Protein AF-A0A0S8KL48-F1 (afdb_monomer_lite)

Secondary structure (DSSP, 8-state):
-B------TT-TT--GGG---SSHHHHHHHHHHHHHHHHHHHHHHHHTT-S-EEEEES-GGGTT-HHHHHHHHHHHHTT--S-EEEEEETTTHHHH-S-GGGSSEEEEE------S-SS--HHHHHHHHHHHHHHHHHHHHHHT--EEEEEE---SBTTTTTSTT-TT----B-HHHHHHHHHHHHHHHTT-TTEEEEEES---S-TT-STT-SSS--TTSHHHHHHHHHTTPPSP---SS-------TTS---SBSSSBPTTEEE--EEEEEEEEE-SS-SSSS-EEEEEEEEEEE--EEE-----TT---------PPPTT-

Foldseek 3Di:
DDEDADFDPPCPPDTLLPDADDDPVVLCVPLVVLLVVQLVVLLVCQVVVPQEYELEAQNNNCQVVQVSVLVSLVSSVVRHVHFYEYEHELPCSLVVHPNCVSGQEYEYCNLDQQDPFQDDDLVSSLVSCQVVLVVLVVSCVVNVHAYEPNEDFFWQFRSSSHGVVDQPDDHDGHLPSRLSNLVSVCVSHVPDPRYPYYDYPDDDPPPPPDCTDRGGHPPNTPNVQSVCVSVVHDGDPCPVVRPPVPPPPVDDDDCAACAGDPQKDWPWDQKDWDSNPQPDHPDDRGDIDIDHDVVTDTDIDHPDDDCPPPDDDDDDDDDDDPDD

Radius of gyration: 25.71 Å; chains: 1; bounding box: 62×41×70 Å

Structure (mmCIF, N/CA/C/O backbone):
data_AF-A0A0S8KL48-F1
#
_entry.id   AF-A0A0S8KL48-F1
#
loop_
_atom_site.group_PDB
_atom_site.id
_atom_site.type_symbol
_atom_site.label_atom_id
_atom_site.label_alt_id
_atom_site.label_comp_id
_atom_site.label_asym_id
_atom_site.label_entity_id
_atom_site.label_seq_id
_atom_site.pdbx_PDB_ins_code
_atom_site.Cartn_x
_atom_site.Cartn_y
_atom_site.Cartn_z
_atom_site.occupancy
_atom_site.B_iso_or_equiv
_atom_site.auth_seq_id
_atom_site.auth_comp_id
_atom_site.auth_asym_id
_atom_site.auth_atom_id
_atom_site.pdbx_PDB_model_num
ATOM 1 N N . MET A 1 1 ? -3.058 -11.598 5.407 1.00 97.06 1 MET A N 1
ATOM 2 C CA . MET A 1 1 ? -4.324 -10.870 5.630 1.00 97.06 1 MET A CA 1
ATOM 3 C C . MET A 1 1 ? -5.130 -10.911 4.347 1.00 97.06 1 MET A C 1
ATOM 5 O O . MET A 1 1 ? -4.560 -10.626 3.302 1.00 97.06 1 MET A O 1
ATOM 9 N N . LEU A 1 2 ? -6.414 -11.264 4.404 1.00 98.31 2 LEU A N 1
ATOM 10 C CA . LEU A 1 2 ? -7.334 -11.022 3.291 1.00 98.31 2 LEU A CA 1
ATOM 11 C C . LEU A 1 2 ? -7.944 -9.631 3.476 1.00 98.31 2 LEU A C 1
ATOM 13 O O . LEU A 1 2 ? -8.593 -9.381 4.492 1.00 98.31 2 LEU A O 1
ATOM 17 N N . LYS A 1 3 ? -7.701 -8.731 2.520 1.00 97.88 3 LYS A N 1
ATOM 18 C CA . LYS A 1 3 ? -8.208 -7.355 2.521 1.00 97.88 3 LYS A CA 1
ATOM 19 C C . LYS A 1 3 ? -9.036 -7.123 1.256 1.00 97.88 3 LYS A C 1
ATOM 21 O O . LYS A 1 3 ? -8.451 -6.872 0.210 1.00 97.88 3 LYS A O 1
ATOM 26 N N . PRO A 1 4 ? -10.369 -7.294 1.309 1.00 97.19 4 PRO A N 1
ATOM 27 C CA . PRO A 1 4 ? -11.233 -6.970 0.183 1.00 97.19 4 PRO A CA 1
ATOM 28 C C . PRO A 1 4 ? -11.275 -5.452 -0.043 1.00 97.19 4 PRO A C 1
ATOM 30 O O . PRO A 1 4 ? -11.590 -4.699 0.878 1.00 97.19 4 PRO A O 1
ATOM 33 N N . HIS A 1 5 ? -10.996 -5.012 -1.269 1.00 93.75 5 HIS A N 1
ATOM 34 C CA . HIS A 1 5 ? -11.134 -3.615 -1.689 1.00 93.75 5 HIS A CA 1
ATOM 35 C C . HIS A 1 5 ? -12.420 -3.407 -2.490 1.00 93.75 5 HIS A C 1
ATOM 37 O O . HIS A 1 5 ? -12.904 -4.314 -3.172 1.00 93.75 5 HIS A O 1
ATOM 43 N N . VAL A 1 6 ? -12.950 -2.189 -2.429 1.00 95.00 6 VAL A N 1
ATOM 44 C CA . VAL A 1 6 ? -14.020 -1.709 -3.309 1.00 95.00 6 VAL A CA 1
ATOM 45 C C . VAL A 1 6 ? -13.551 -0.424 -3.974 1.00 95.00 6 VAL A C 1
ATOM 47 O O . VAL A 1 6 ? -12.937 0.409 -3.319 1.00 95.00 6 VAL A O 1
ATOM 50 N N . ASP A 1 7 ? -13.848 -0.269 -5.261 1.00 92.44 7 ASP A N 1
ATOM 51 C CA . ASP A 1 7 ? -13.520 0.923 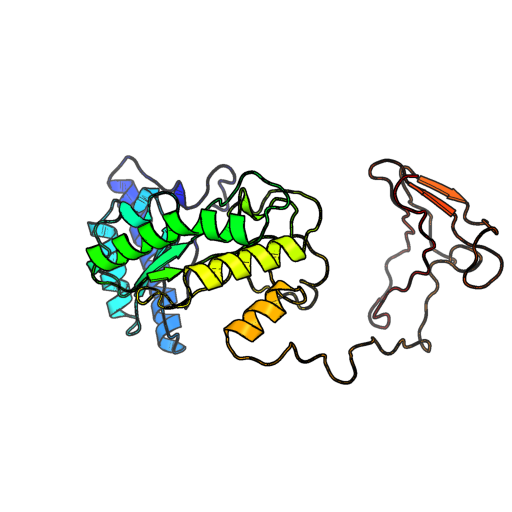-6.043 1.00 92.44 7 ASP A CA 1
ATOM 52 C C . ASP A 1 7 ? -14.670 1.296 -6.982 1.00 92.44 7 ASP A C 1
ATOM 54 O O . ASP A 1 7 ? -15.528 0.477 -7.337 1.00 92.44 7 ASP A O 1
ATOM 58 N N . LEU A 1 8 ? -14.690 2.562 -7.395 1.00 92.38 8 LEU A N 1
ATOM 59 C CA . LEU A 1 8 ? -15.778 3.166 -8.155 1.00 92.38 8 LEU A CA 1
ATOM 60 C C . LEU A 1 8 ? -15.597 2.961 -9.666 1.00 92.38 8 LEU A C 1
ATOM 62 O O . LEU A 1 8 ? -15.261 3.873 -10.413 1.00 92.38 8 LEU A O 1
ATOM 66 N N . SER A 1 9 ? -15.866 1.744 -10.146 1.00 89.69 9 SER A N 1
ATOM 67 C CA . SER A 1 9 ? -15.645 1.377 -11.561 1.00 89.69 9 SER A CA 1
ATOM 68 C C . SER A 1 9 ? -16.375 2.242 -12.605 1.00 89.69 9 SER A C 1
ATOM 70 O O . SER A 1 9 ? -15.974 2.251 -13.767 1.00 89.69 9 SER A O 1
ATOM 72 N N . GLN A 1 10 ? -17.456 2.933 -12.225 1.00 91.50 10 GLN A N 1
ATOM 73 C CA . GLN A 1 10 ? -18.246 3.809 -13.105 1.00 91.50 10 GLN A CA 1
ATOM 74 C C . GLN A 1 10 ? -18.071 5.302 -12.786 1.00 91.50 10 GLN A C 1
ATOM 76 O O . GLN A 1 10 ? -18.754 6.130 -13.385 1.00 91.50 10 GLN A O 1
ATOM 81 N N . ASP A 1 11 ? -17.175 5.651 -11.861 1.00 91.31 11 ASP A N 1
ATOM 82 C CA . ASP A 1 11 ? -16.892 7.032 -11.479 1.00 91.31 11 ASP A CA 1
ATOM 83 C C . ASP A 1 11 ? -15.376 7.243 -11.343 1.00 91.31 11 ASP A C 1
ATOM 85 O O . ASP A 1 11 ? -14.832 7.195 -10.244 1.00 91.31 11 ASP A O 1
ATOM 89 N N . PRO A 1 12 ? -14.669 7.455 -12.466 1.00 87.50 12 PRO A N 1
ATOM 90 C CA . PRO A 1 12 ? -13.216 7.611 -12.464 1.00 87.50 12 PRO A CA 1
ATOM 91 C C . PRO A 1 12 ? -12.744 8.952 -11.879 1.00 87.50 12 PRO A C 1
ATOM 93 O O . PRO A 1 12 ? -11.539 9.177 -11.803 1.00 87.50 12 PRO A O 1
ATOM 96 N N . ALA A 1 13 ? -13.659 9.870 -11.543 1.00 91.62 13 ALA A N 1
ATOM 97 C CA . ALA A 1 13 ? -13.320 11.166 -10.959 1.00 91.62 13 ALA A CA 1
ATOM 98 C C . ALA A 1 13 ? -13.183 11.107 -9.431 1.00 91.62 13 ALA A C 1
ATOM 100 O O . ALA A 1 13 ? -12.597 12.015 -8.844 1.00 91.62 13 ALA A O 1
ATOM 101 N N . HIS A 1 14 ? -13.709 10.052 -8.812 1.00 93.38 14 HIS A N 1
ATOM 102 C CA . HIS A 1 14 ? -13.681 9.831 -7.375 1.00 93.38 14 HIS A CA 1
ATOM 103 C C . HIS A 1 14 ? -12.996 8.504 -7.057 1.00 93.38 14 HIS A C 1
ATOM 105 O O . HIS A 1 14 ? -12.882 7.608 -7.894 1.00 93.38 14 HIS A O 1
ATOM 111 N N . TRP A 1 15 ? -12.561 8.362 -5.813 1.00 93.50 15 TRP A N 1
ATOM 112 C CA . TRP A 1 15 ? -11.998 7.116 -5.297 1.00 93.50 15 TRP A CA 1
ATOM 113 C C . TRP A 1 15 ? -12.803 6.637 -4.087 1.00 93.50 15 TRP A C 1
ATOM 115 O O . TRP A 1 15 ? -13.711 7.321 -3.612 1.00 93.50 15 TRP A O 1
ATOM 125 N N . ARG A 1 16 ? -12.499 5.440 -3.576 1.00 95.75 16 ARG A N 1
ATOM 126 C CA . ARG A 1 16 ? -13.268 4.813 -2.485 1.00 95.75 16 ARG A CA 1
ATOM 127 C C . ARG A 1 16 ? -13.397 5.687 -1.226 1.00 95.75 16 ARG A C 1
ATOM 129 O O . ARG A 1 16 ? -14.413 5.603 -0.539 1.00 95.75 16 ARG A O 1
ATOM 136 N N . GLY A 1 17 ? -12.419 6.557 -0.959 1.00 96.06 17 GLY A N 1
ATOM 137 C CA . GLY A 1 17 ? -12.450 7.493 0.168 1.00 96.06 17 GLY A CA 1
ATOM 138 C C . GLY A 1 17 ? -13.538 8.562 0.076 1.00 96.06 17 GLY A C 1
ATOM 139 O O . GLY A 1 17 ? -13.999 9.037 1.115 1.00 96.06 17 GLY A O 1
ATOM 140 N N . ASP A 1 18 ? -14.009 8.877 -1.133 1.00 96.25 18 ASP A N 1
ATOM 141 C CA . ASP A 1 18 ? -15.060 9.872 -1.378 1.00 96.25 18 ASP A CA 1
ATOM 142 C C . ASP A 1 18 ? -16.479 9.305 -1.212 1.00 96.25 18 ASP A C 1
ATOM 144 O O . ASP A 1 18 ? -17.461 10.039 -1.338 1.00 96.25 18 ASP A O 1
ATOM 148 N N . ILE A 1 19 ? -16.620 8.005 -0.921 1.00 96.75 19 ILE A N 1
ATOM 149 C CA . ILE A 1 19 ? -17.924 7.387 -0.670 1.00 96.75 19 ILE A CA 1
ATOM 150 C C . ILE A 1 19 ? -18.544 8.013 0.584 1.00 96.75 19 ILE A C 1
ATOM 152 O O . ILE A 1 19 ? -18.147 7.735 1.718 1.00 96.75 19 ILE A O 1
ATOM 156 N N . ALA A 1 20 ? -19.558 8.846 0.368 1.00 96.25 20 ALA A N 1
ATOM 157 C CA . ALA A 1 20 ? -20.335 9.504 1.404 1.00 96.25 20 ALA A CA 1
ATOM 158 C C . ALA A 1 20 ? -21.753 9.805 0.904 1.00 96.25 20 ALA A C 1
ATOM 160 O O . ALA A 1 20 ? -21.983 9.980 -0.293 1.00 96.25 20 ALA A O 1
ATOM 161 N N . PHE A 1 21 ? -22.707 9.898 1.832 1.00 96.12 21 PHE A N 1
ATOM 162 C CA . PHE A 1 21 ? -24.111 10.149 1.509 1.00 96.12 21 PHE A CA 1
ATOM 163 C C . PHE A 1 21 ? -24.726 11.206 2.426 1.00 96.12 21 PHE A C 1
ATOM 165 O O . PHE A 1 21 ? -24.422 11.281 3.618 1.00 96.12 21 PHE A O 1
ATOM 172 N N . GLU A 1 22 ? -25.646 12.001 1.881 1.00 93.75 22 GLU A N 1
ATOM 173 C CA . GLU A 1 22 ? -26.367 13.026 2.648 1.00 93.75 22 GLU A CA 1
ATOM 174 C C . GLU A 1 22 ? -27.613 12.475 3.355 1.00 93.75 22 GLU A C 1
ATOM 176 O O . GLU A 1 22 ? -28.019 12.982 4.401 1.00 93.75 22 GLU A O 1
ATOM 181 N N . ARG A 1 23 ? -28.255 11.446 2.787 1.00 94.44 23 ARG A N 1
ATOM 182 C CA . ARG A 1 23 ? -29.525 10.904 3.287 1.00 94.44 23 ARG A CA 1
ATOM 183 C C . ARG A 1 23 ? -29.311 9.592 4.030 1.00 94.44 23 ARG A C 1
ATOM 185 O O . ARG A 1 23 ? -28.700 8.666 3.512 1.00 94.44 23 ARG A O 1
ATOM 192 N N . GLU A 1 24 ? -29.961 9.460 5.183 1.00 91.12 24 GLU A N 1
ATOM 193 C CA . GLU A 1 24 ? -29.954 8.233 6.000 1.00 91.12 24 GLU A CA 1
ATOM 194 C C . GLU A 1 24 ? -30.390 6.970 5.242 1.00 91.12 24 GLU A C 1
ATOM 196 O O . GLU A 1 24 ? -29.823 5.901 5.442 1.00 91.12 24 GLU A O 1
ATOM 201 N N . GLY A 1 25 ? -31.353 7.081 4.320 1.00 91.81 25 GLY A N 1
ATOM 202 C CA . GLY A 1 25 ? -31.773 5.938 3.501 1.00 91.81 25 GLY A CA 1
ATOM 203 C C . GLY A 1 25 ? -30.684 5.416 2.555 1.00 91.81 25 GLY A C 1
ATOM 204 O O . GLY A 1 25 ? -30.676 4.229 2.237 1.00 91.81 25 GLY A O 1
ATOM 205 N N . ASP A 1 26 ? -29.759 6.279 2.138 1.00 96.25 26 ASP A N 1
ATOM 206 C CA . ASP A 1 26 ? -28.712 5.934 1.177 1.00 96.25 26 ASP A CA 1
ATOM 207 C C . ASP A 1 26 ? -27.537 5.238 1.895 1.00 96.25 26 ASP A C 1
ATOM 209 O O . ASP A 1 26 ? -26.907 4.349 1.326 1.00 96.25 26 ASP A O 1
ATOM 213 N N . TRP A 1 27 ? -27.319 5.544 3.184 1.00 97.25 27 TRP A N 1
ATOM 214 C CA . TRP A 1 27 ? -26.367 4.823 4.036 1.00 97.25 27 TRP A CA 1
ATOM 215 C C . TRP A 1 27 ? -26.718 3.341 4.171 1.00 97.25 27 TRP A C 1
ATOM 217 O O . TRP A 1 27 ? -25.853 2.493 3.966 1.00 97.25 27 TRP A O 1
ATOM 227 N N . ALA A 1 28 ? -27.983 3.014 4.457 1.00 94.56 28 ALA A N 1
ATOM 228 C CA . ALA A 1 28 ? -28.433 1.620 4.523 1.00 94.56 28 ALA A CA 1
ATOM 229 C C . ALA A 1 28 ? -28.281 0.917 3.163 1.00 94.56 28 ALA A C 1
ATOM 231 O O . ALA A 1 28 ? -27.756 -0.191 3.086 1.00 94.56 28 ALA A O 1
ATOM 232 N N . ALA A 1 29 ? -28.651 1.602 2.075 1.00 96.25 29 ALA A N 1
ATOM 233 C CA . ALA A 1 29 ? -28.507 1.079 0.718 1.00 96.25 29 ALA A CA 1
ATOM 234 C C . ALA A 1 29 ? -27.046 0.792 0.320 1.00 96.25 29 ALA A C 1
ATOM 236 O O . ALA A 1 29 ? -26.818 -0.002 -0.591 1.00 96.25 29 ALA A O 1
ATOM 237 N N . TRP A 1 30 ? -26.071 1.410 0.993 1.00 97.12 30 TRP A N 1
ATOM 238 C CA . TRP A 1 30 ? -24.649 1.142 0.801 1.00 97.12 30 TRP A CA 1
ATOM 239 C C . TRP A 1 30 ? -24.098 0.084 1.772 1.00 97.12 30 TRP A C 1
ATOM 241 O O . TRP A 1 30 ? -23.480 -0.886 1.332 1.00 97.12 30 TRP A O 1
ATOM 251 N N . PHE A 1 31 ? -24.346 0.220 3.081 1.00 98.44 31 PHE A N 1
ATOM 252 C CA . PHE A 1 31 ? -23.809 -0.699 4.092 1.00 98.44 31 PHE A CA 1
ATOM 253 C C . PHE A 1 31 ? -24.401 -2.110 3.993 1.00 98.44 31 PHE A C 1
ATOM 255 O O . PHE A 1 31 ? -23.691 -3.073 4.268 1.00 98.44 31 PHE A O 1
ATOM 262 N N . ASP A 1 32 ? -25.668 -2.270 3.604 1.00 97.00 32 ASP A N 1
ATOM 263 C CA . ASP A 1 32 ? -26.298 -3.591 3.475 1.00 97.00 32 ASP A CA 1
ATOM 264 C C . ASP A 1 32 ? -25.581 -4.480 2.439 1.00 97.00 32 ASP A C 1
ATOM 266 O O . ASP A 1 32 ? -25.083 -5.545 2.814 1.00 97.00 32 ASP A O 1
ATOM 270 N N . PRO A 1 33 ? -25.433 -4.071 1.161 1.00 97.25 33 PRO A N 1
ATOM 271 C CA . PRO A 1 33 ? -24.691 -4.870 0.188 1.00 97.25 33 PRO A CA 1
ATOM 272 C C . PRO A 1 33 ? -23.190 -4.946 0.495 1.00 97.25 33 PRO A C 1
ATOM 274 O O . PRO A 1 33 ? -22.572 -5.968 0.201 1.00 97.25 33 PRO A O 1
ATOM 277 N N . TYR A 1 34 ? -22.596 -3.913 1.107 1.00 98.44 34 TYR A N 1
ATOM 278 C CA . TYR A 1 34 ? -21.194 -3.960 1.533 1.00 98.44 34 TYR A CA 1
ATOM 279 C C . TYR A 1 34 ? -20.954 -5.038 2.602 1.00 98.44 34 TYR A C 1
ATOM 281 O O . TYR A 1 34 ? -19.977 -5.787 2.528 1.00 98.44 34 TYR A O 1
ATOM 289 N N . ARG A 1 35 ? -21.875 -5.186 3.562 1.00 98.50 35 ARG A N 1
ATOM 290 C CA . ARG A 1 35 ? -21.827 -6.254 4.569 1.00 98.50 35 ARG A CA 1
ATOM 291 C C . ARG A 1 35 ? -21.976 -7.632 3.943 1.00 98.50 35 ARG A C 1
ATOM 293 O O . ARG A 1 35 ? -21.170 -8.498 4.257 1.00 98.50 35 ARG A O 1
ATOM 300 N N . GLU A 1 36 ? -22.926 -7.832 3.032 1.00 98.00 36 GLU A N 1
ATOM 301 C CA . GLU A 1 36 ? -23.069 -9.111 2.314 1.00 98.00 36 GLU A CA 1
ATOM 302 C C . GLU A 1 36 ? -21.797 -9.478 1.532 1.00 98.00 36 GLU A C 1
ATOM 304 O O . GLU A 1 36 ? -21.327 -10.617 1.598 1.00 98.00 36 GLU A O 1
ATOM 309 N N . PHE A 1 37 ? -21.185 -8.497 0.862 1.00 98.19 37 PHE A N 1
ATOM 310 C CA . PHE A 1 37 ? -19.885 -8.650 0.208 1.00 98.19 37 PHE A CA 1
ATOM 311 C C . PHE A 1 37 ? -18.803 -9.107 1.198 1.00 98.19 37 PHE A C 1
ATOM 313 O O . PHE A 1 37 ? -18.172 -10.144 0.981 1.00 98.19 37 PHE A O 1
ATOM 320 N N . LEU A 1 38 ? -18.614 -8.388 2.309 1.00 98.50 38 LEU A N 1
ATOM 321 C CA . LEU A 1 38 ? -17.608 -8.744 3.312 1.00 98.50 38 LEU A CA 1
ATOM 322 C C . LEU A 1 38 ? -17.873 -10.097 3.963 1.00 98.50 38 LEU A C 1
ATOM 324 O O . LEU A 1 38 ? -16.932 -10.847 4.200 1.00 98.50 38 LEU A O 1
ATOM 328 N N . TYR A 1 39 ? -19.129 -10.418 4.261 1.00 98.50 39 TYR A N 1
ATOM 329 C CA . TYR A 1 39 ? -19.513 -11.668 4.906 1.00 98.50 39 TYR A CA 1
ATOM 330 C C . TYR A 1 39 ? -19.158 -12.875 4.041 1.00 98.50 39 TYR A C 1
ATOM 332 O O . TYR A 1 39 ? -18.581 -13.827 4.563 1.00 98.50 39 TYR A O 1
ATOM 340 N N . GLY A 1 40 ? -19.388 -12.803 2.726 1.00 98.44 40 GLY A N 1
ATOM 341 C CA . GLY A 1 40 ? -18.947 -13.848 1.801 1.00 98.44 40 GLY A CA 1
ATOM 342 C C . GLY A 1 40 ? -17.427 -14.057 1.820 1.00 98.44 40 GLY A C 1
ATOM 343 O O . GLY A 1 40 ? -16.954 -15.195 1.861 1.00 98.44 40 GLY A O 1
ATOM 344 N N . TYR A 1 41 ? -16.643 -12.973 1.857 1.00 98.81 41 TYR A N 1
ATOM 345 C CA . TYR A 1 41 ? -15.183 -13.068 1.974 1.00 98.81 41 TYR A CA 1
ATOM 346 C C . TYR A 1 41 ? -14.712 -13.503 3.367 1.00 98.81 41 TYR A C 1
ATOM 348 O O . TYR A 1 41 ? -13.680 -14.162 3.466 1.00 98.81 41 TYR A O 1
ATOM 356 N N . ALA A 1 42 ? -15.450 -13.187 4.431 1.00 98.81 42 ALA A N 1
ATOM 357 C CA . ALA A 1 42 ? -15.159 -13.645 5.787 1.00 98.81 42 ALA A CA 1
ATOM 358 C C . ALA A 1 42 ? -15.379 -15.161 5.919 1.00 98.81 42 ALA A C 1
ATOM 360 O O . ALA A 1 42 ? -14.525 -15.856 6.470 1.00 98.81 42 ALA A O 1
ATOM 361 N N . ASP A 1 43 ? -16.465 -15.687 5.342 1.00 98.75 43 ASP A N 1
ATOM 362 C CA . ASP A 1 43 ? -16.720 -17.129 5.263 1.00 98.75 43 ASP A CA 1
ATOM 363 C C . ASP A 1 43 ? -15.615 -17.836 4.455 1.00 98.75 43 ASP A C 1
ATOM 365 O O . ASP A 1 43 ? -15.093 -18.874 4.870 1.00 98.75 43 ASP A O 1
ATOM 369 N N . LEU A 1 44 ? -15.185 -17.241 3.333 1.00 98.69 44 LEU A N 1
ATOM 370 C CA . LEU A 1 44 ? -14.056 -17.738 2.539 1.00 98.69 44 LEU A CA 1
ATOM 371 C C . LEU A 1 44 ? -12.747 -17.719 3.338 1.00 98.69 44 LEU A C 1
ATOM 373 O O . LEU A 1 44 ? -12.012 -18.709 3.325 1.00 98.69 44 LEU A O 1
ATOM 377 N N . ALA A 1 45 ? -12.459 -16.623 4.041 1.00 98.75 45 ALA A N 1
ATOM 378 C CA . ALA A 1 45 ? -11.277 -16.480 4.882 1.00 98.75 45 ALA A CA 1
ATOM 379 C C . ALA A 1 45 ? -11.241 -17.561 5.966 1.00 98.75 45 ALA A C 1
ATOM 381 O O . ALA A 1 45 ? -10.223 -18.230 6.146 1.00 98.75 45 ALA A O 1
ATOM 382 N N . GLN A 1 46 ? -12.376 -17.788 6.630 1.00 98.69 46 GLN A N 1
ATOM 383 C CA . GLN A 1 46 ? -12.518 -18.809 7.659 1.00 98.69 46 GLN A CA 1
ATOM 384 C C . GLN A 1 46 ? -12.323 -20.220 7.097 1.00 98.69 46 GLN A C 1
ATOM 386 O O . GLN A 1 46 ? -11.619 -21.029 7.705 1.00 98.69 46 GLN A O 1
ATOM 391 N N . ALA A 1 47 ? -12.923 -20.521 5.943 1.00 98.62 47 ALA A N 1
ATOM 392 C CA . ALA A 1 47 ? -12.836 -21.834 5.309 1.00 98.62 47 ALA A CA 1
ATOM 393 C C . ALA A 1 47 ? -11.418 -22.175 4.819 1.00 98.62 47 ALA A C 1
ATOM 395 O O . ALA A 1 47 ? -11.055 -23.349 4.777 1.00 98.62 47 ALA A O 1
ATOM 396 N N . ASN A 1 48 ? -10.619 -21.163 4.469 1.00 98.56 48 ASN A N 1
ATOM 397 C CA . ASN A 1 48 ? -9.264 -21.333 3.937 1.00 98.56 48 ASN A CA 1
ATOM 398 C C . ASN A 1 48 ? -8.160 -21.049 4.966 1.00 98.56 48 ASN A C 1
ATOM 400 O O . ASN A 1 48 ? -6.988 -21.021 4.604 1.00 98.56 48 ASN A O 1
ATOM 404 N N . GLY A 1 49 ? -8.515 -20.851 6.240 1.00 98.31 49 GLY A N 1
ATOM 405 C CA . GLY A 1 49 ? -7.540 -20.658 7.314 1.00 98.31 49 GLY A CA 1
ATOM 406 C C . GLY A 1 49 ? -6.737 -19.361 7.207 1.00 98.31 49 GLY A C 1
ATOM 407 O O . GLY A 1 49 ? -5.610 -19.319 7.686 1.00 98.31 49 GLY A O 1
ATOM 408 N N . VAL A 1 50 ? -7.301 -18.317 6.593 1.00 98.50 50 VAL A N 1
ATOM 409 C CA . VAL A 1 50 ? -6.666 -16.994 6.528 1.00 98.50 50 VAL A CA 1
ATOM 410 C C . VAL A 1 50 ? -6.407 -16.480 7.945 1.00 98.50 50 VAL A C 1
ATOM 412 O O . VAL A 1 50 ? -7.271 -16.552 8.814 1.00 98.50 50 VAL A O 1
ATOM 415 N N . GLU A 1 51 ? -5.226 -15.917 8.180 1.00 98.19 51 GLU A N 1
ATOM 416 C CA . GLU A 1 51 ? -4.773 -15.573 9.528 1.00 98.19 51 GLU A CA 1
ATOM 417 C C . GLU A 1 51 ? -5.262 -14.210 10.022 1.00 98.19 51 GLU A C 1
ATOM 419 O O . GLU A 1 51 ? -5.224 -13.971 11.221 1.00 98.19 51 GLU A O 1
ATOM 424 N N . GLN A 1 52 ? -5.685 -13.303 9.133 1.00 98.50 52 GLN A N 1
ATOM 425 C CA . GLN A 1 52 ? -6.195 -11.961 9.463 1.00 98.50 52 GLN A CA 1
ATOM 426 C C . GLN A 1 52 ? -7.175 -11.481 8.388 1.00 98.50 52 GLN A C 1
ATOM 428 O O . GLN A 1 52 ? -6.940 -11.729 7.201 1.00 98.50 52 GLN A O 1
ATOM 433 N N . PHE A 1 53 ? -8.205 -10.730 8.774 1.00 98.88 53 PHE A N 1
ATOM 434 C CA . PHE A 1 53 ? -9.204 -10.197 7.846 1.00 98.88 53 PHE A CA 1
ATOM 435 C C . PHE A 1 53 ? -9.376 -8.685 8.009 1.00 98.88 53 PHE A C 1
ATOM 437 O O . PHE A 1 53 ? -9.558 -8.189 9.121 1.00 98.88 53 PHE A O 1
ATOM 444 N N . CYS A 1 54 ? -9.336 -7.947 6.901 1.00 98.81 54 CYS A N 1
ATOM 445 C CA . CYS A 1 54 ? -9.558 -6.508 6.903 1.00 98.81 54 CYS A CA 1
ATOM 446 C C . CYS A 1 54 ? -11.016 -6.192 6.547 1.00 98.81 54 CYS A C 1
ATOM 448 O O . CYS A 1 54 ? -11.501 -6.613 5.501 1.00 98.81 54 CYS A O 1
ATOM 450 N N . VAL A 1 55 ? -11.719 -5.456 7.408 1.00 98.75 55 VAL A N 1
ATOM 451 C CA . VAL A 1 55 ? -13.144 -5.129 7.234 1.00 98.75 55 VAL A CA 1
ATOM 452 C C . VAL A 1 55 ? -13.382 -3.900 6.354 1.00 98.75 55 VAL A C 1
ATOM 454 O O . VAL A 1 55 ? -14.521 -3.610 6.007 1.00 98.75 55 VAL A O 1
ATOM 457 N N . GLY A 1 56 ? -12.343 -3.151 5.998 1.00 98.38 56 GLY A N 1
ATOM 458 C CA . GLY A 1 56 ? -12.462 -1.972 5.147 1.00 98.38 56 GLY A CA 1
ATOM 459 C C . GLY A 1 56 ? -11.122 -1.298 4.911 1.00 98.38 56 GLY A C 1
ATOM 460 O O . GLY A 1 56 ? -10.188 -1.486 5.690 1.00 98.38 56 GLY A O 1
ATOM 461 N N . CYS A 1 57 ? -11.043 -0.553 3.814 1.00 98.31 57 CYS A N 1
ATOM 462 C CA . CYS A 1 57 ? -9.817 0.048 3.312 1.00 98.31 57 CYS A CA 1
ATOM 463 C C . CYS A 1 57 ? -10.110 1.459 2.800 1.00 98.31 57 CYS A C 1
ATOM 465 O O . CYS A 1 57 ? -10.799 1.598 1.792 1.00 98.31 57 CYS A O 1
ATOM 467 N N . GLU A 1 58 ? -9.603 2.475 3.498 1.00 97.75 58 GLU A N 1
ATOM 468 C CA . GLU A 1 58 ? -9.643 3.893 3.111 1.00 97.75 58 GLU A CA 1
ATOM 469 C C . GLU A 1 58 ? -11.053 4.414 2.797 1.00 97.75 58 GLU A C 1
ATOM 471 O O . GLU A 1 58 ? -11.249 5.238 1.908 1.00 97.75 58 GLU A O 1
ATOM 476 N N . LEU A 1 59 ? -12.070 3.945 3.522 1.00 97.81 59 LEU A N 1
ATOM 477 C CA . LEU A 1 59 ? -13.465 4.353 3.330 1.00 97.81 59 LEU A CA 1
ATOM 478 C C . LEU A 1 59 ? -13.778 5.609 4.155 1.00 97.81 59 LEU A C 1
ATOM 480 O O . LEU A 1 59 ? -14.726 5.636 4.949 1.00 97.81 59 LEU A O 1
ATOM 484 N N . ILE A 1 60 ? -12.968 6.652 3.946 1.00 97.75 60 ILE A N 1
ATOM 485 C CA . ILE A 1 60 ? -12.892 7.877 4.756 1.00 97.75 60 ILE A CA 1
ATOM 486 C C . ILE A 1 60 ? -14.274 8.481 5.001 1.00 97.75 60 ILE A C 1
ATOM 488 O O . ILE A 1 60 ? -14.642 8.700 6.157 1.00 97.75 60 ILE A O 1
ATOM 492 N N . GLY A 1 61 ? -15.060 8.711 3.944 1.00 97.19 61 GLY A N 1
ATOM 493 C CA . GLY A 1 61 ? -16.393 9.313 4.049 1.00 97.19 61 GLY A CA 1
ATOM 494 C C . GLY A 1 61 ? -17.392 8.501 4.883 1.00 97.19 61 GLY A C 1
ATOM 495 O O . GLY A 1 61 ? -18.324 9.064 5.458 1.00 97.19 61 GLY A O 1
ATOM 496 N N . THR A 1 62 ? -17.166 7.194 5.030 1.00 97.81 62 THR A N 1
ATOM 497 C CA . THR A 1 62 ? -18.014 6.280 5.808 1.00 97.81 62 THR A CA 1
ATOM 498 C C . THR A 1 62 ? -17.533 6.117 7.251 1.00 97.81 62 THR A C 1
ATOM 500 O O . THR A 1 62 ? -18.318 5.746 8.120 1.00 97.81 62 THR A O 1
ATOM 503 N N . SER A 1 63 ? -16.254 6.384 7.533 1.00 97.44 63 SER A N 1
ATOM 504 C CA . SER A 1 63 ? -15.624 6.153 8.842 1.00 97.44 63 SER A CA 1
ATOM 505 C C . SER A 1 63 ? -16.337 6.810 10.044 1.00 97.44 63 SER A C 1
ATOM 507 O O . SER A 1 63 ? -16.317 6.208 11.126 1.00 97.44 63 SER A O 1
ATOM 509 N N . PRO A 1 64 ? -17.053 7.956 9.913 1.00 97.38 64 PRO A N 1
ATOM 510 C CA . PRO A 1 64 ? -17.849 8.517 11.008 1.00 97.38 64 PRO A CA 1
ATOM 511 C C . PRO A 1 64 ? -19.137 7.738 11.332 1.00 97.38 64 PRO A C 1
ATOM 513 O O . PRO A 1 64 ? -19.750 7.995 12.371 1.00 97.38 64 PRO A O 1
ATOM 516 N N . ARG A 1 65 ? -19.573 6.807 10.470 1.00 98.00 65 ARG A N 1
ATOM 517 C CA . ARG A 1 65 ? -20.769 5.959 10.642 1.00 98.00 65 ARG A CA 1
ATOM 518 C C . ARG A 1 65 ? -20.486 4.808 11.611 1.00 98.00 65 ARG A C 1
ATOM 520 O O . ARG A 1 65 ? -20.420 3.636 11.251 1.00 98.00 65 ARG A O 1
ATOM 527 N N . GLU A 1 66 ? -20.228 5.177 12.864 1.00 98.38 66 GLU A N 1
ATOM 528 C CA . GLU A 1 66 ? -19.758 4.265 13.910 1.00 98.38 66 GLU A CA 1
ATOM 529 C C . GLU A 1 66 ? -20.714 3.089 14.157 1.00 98.38 66 GLU A C 1
ATOM 531 O O . GLU A 1 66 ? -20.258 1.961 14.342 1.00 98.38 66 GLU A O 1
ATOM 536 N N . ALA A 1 67 ? -22.028 3.328 14.165 1.00 98.31 67 ALA A N 1
ATOM 537 C CA . ALA A 1 67 ? -23.005 2.273 14.426 1.00 98.31 67 ALA A CA 1
ATOM 538 C C . ALA A 1 67 ? -22.966 1.197 13.330 1.00 98.31 67 ALA A C 1
ATOM 540 O O . ALA A 1 67 ? -22.914 0.003 13.628 1.00 98.31 67 ALA A O 1
ATOM 541 N N . GLU A 1 68 ? -22.906 1.627 12.075 1.00 98.62 68 GLU A N 1
ATOM 542 C CA . GLU A 1 68 ? -22.866 0.772 10.895 1.00 98.62 68 GLU A CA 1
ATOM 543 C C . GLU A 1 68 ? -21.544 0.002 10.793 1.00 98.62 68 GLU A C 1
ATOM 545 O O . GLU A 1 68 ? -21.537 -1.196 10.496 1.00 98.62 68 GLU A O 1
ATOM 550 N N . TRP A 1 69 ? -20.418 0.643 11.120 1.00 98.75 69 TRP A N 1
ATOM 551 C CA . TRP A 1 69 ? -19.123 -0.034 11.194 1.00 98.75 69 TRP A CA 1
ATOM 552 C C . TRP A 1 69 ? -19.072 -1.073 12.314 1.00 98.75 69 TRP A C 1
ATOM 554 O O . TRP A 1 69 ? -18.591 -2.187 12.097 1.00 98.75 69 TRP A O 1
ATOM 564 N N . ARG A 1 70 ? -19.626 -0.774 13.494 1.00 98.88 70 ARG A N 1
ATOM 565 C CA . ARG A 1 70 ? -19.718 -1.746 14.595 1.00 98.88 70 ARG A CA 1
ATOM 566 C C . ARG A 1 70 ? -20.601 -2.939 14.234 1.00 98.88 70 ARG A C 1
ATOM 568 O O . ARG A 1 70 ? -20.229 -4.071 14.539 1.00 98.88 70 ARG A O 1
ATOM 575 N N . GLU A 1 71 ? -21.729 -2.714 13.561 1.00 98.69 71 GLU A N 1
ATOM 576 C CA . GLU A 1 71 ? -22.584 -3.792 13.048 1.00 98.69 71 GLU A CA 1
ATOM 577 C C . GLU A 1 71 ? -21.854 -4.640 11.996 1.00 98.69 71 GLU A C 1
ATOM 579 O O . GLU A 1 71 ? -21.878 -5.874 12.053 1.00 98.69 71 GLU A O 1
ATOM 584 N N . THR A 1 72 ? -21.136 -3.989 11.078 1.00 98.81 72 THR A N 1
ATOM 585 C CA . THR A 1 72 ? -20.302 -4.648 10.066 1.00 98.81 72 THR A CA 1
ATOM 586 C C . THR A 1 72 ? -19.269 -5.560 10.724 1.00 98.81 72 THR A C 1
ATOM 588 O O . THR A 1 72 ? -19.245 -6.762 10.455 1.00 98.81 72 THR A O 1
ATOM 591 N N . VAL A 1 73 ? -18.480 -5.024 11.659 1.00 98.88 73 VAL A N 1
ATOM 592 C CA . VAL A 1 73 ? -17.453 -5.768 12.399 1.00 98.88 73 VAL A CA 1
ATOM 593 C C . VAL A 1 73 ? -18.056 -6.925 13.195 1.00 98.88 73 VAL A C 1
ATOM 595 O O . VAL A 1 73 ? -17.517 -8.030 13.164 1.00 98.88 73 VAL A O 1
ATOM 598 N N . ALA A 1 74 ? -19.186 -6.717 13.875 1.00 98.88 74 ALA A N 1
ATOM 599 C CA . ALA A 1 74 ? -19.860 -7.774 14.627 1.00 98.88 74 ALA A CA 1
ATOM 600 C C . ALA A 1 74 ? -20.296 -8.938 13.721 1.00 98.88 74 ALA A C 1
ATOM 602 O O . ALA A 1 74 ? -20.095 -10.103 14.069 1.00 98.88 74 ALA A O 1
ATOM 603 N N . GLY A 1 75 ? -20.843 -8.641 12.540 1.00 98.75 75 GLY A N 1
ATOM 604 C CA . GLY A 1 75 ? -21.241 -9.675 11.587 1.00 98.75 75 GLY A CA 1
ATOM 605 C C . GLY A 1 75 ? -20.065 -10.410 10.938 1.00 98.75 75 GLY A C 1
ATOM 606 O O . GLY A 1 75 ? -20.194 -11.603 10.657 1.00 98.75 75 GLY A O 1
ATOM 607 N N . VAL A 1 76 ? -18.916 -9.744 10.758 1.00 98.88 76 VAL A N 1
ATOM 608 C CA . VAL A 1 76 ? -17.663 -10.400 10.342 1.00 98.88 76 VAL A CA 1
ATOM 609 C C . VAL A 1 76 ? -17.136 -11.301 11.464 1.00 98.88 76 VAL A C 1
ATOM 611 O O . VAL A 1 76 ? -16.835 -12.463 11.201 1.00 98.88 76 VAL A O 1
ATOM 614 N N . ARG A 1 77 ? -17.099 -10.834 12.725 1.00 98.69 77 ARG A N 1
ATOM 615 C CA . ARG A 1 77 ? -16.683 -11.656 13.887 1.00 98.69 77 ARG A CA 1
ATOM 616 C C . ARG A 1 77 ? -17.534 -12.916 14.059 1.00 98.69 77 ARG A C 1
ATOM 618 O O . ARG A 1 77 ? -17.039 -13.924 14.550 1.00 98.69 77 ARG A O 1
ATOM 625 N N . ALA A 1 78 ? -18.808 -12.881 13.666 1.00 98.69 78 ALA A N 1
ATOM 626 C CA . ALA A 1 78 ? -19.680 -14.056 13.705 1.00 98.69 78 ALA A CA 1
ATOM 627 C C . ALA A 1 78 ? -19.299 -15.146 12.680 1.00 98.69 78 ALA A C 1
ATOM 629 O O . ALA A 1 78 ? -19.780 -16.273 12.791 1.00 98.69 78 ALA A O 1
ATOM 630 N N . ARG A 1 79 ? -18.464 -14.812 11.689 1.00 98.75 79 ARG A N 1
ATOM 631 C CA . ARG A 1 79 ? -18.093 -15.668 10.549 1.00 98.75 79 ARG A CA 1
ATOM 632 C C . ARG A 1 79 ? -16.613 -16.025 10.512 1.00 98.75 79 ARG A C 1
ATOM 634 O O . ARG A 1 79 ? -16.259 -17.115 10.080 1.00 98.75 79 ARG A O 1
ATOM 641 N N . PHE A 1 80 ? -15.760 -15.124 10.985 1.00 98.81 80 PHE A N 1
ATOM 642 C CA . PHE A 1 80 ? -14.313 -15.271 10.991 1.00 98.81 80 PHE A CA 1
ATOM 643 C C . PHE A 1 80 ? -13.769 -15.120 12.412 1.00 98.81 80 PHE A C 1
ATOM 645 O O . PHE A 1 80 ? -13.980 -14.096 13.062 1.00 98.81 80 PHE A O 1
ATOM 652 N N . ALA A 1 81 ? -13.067 -16.148 12.893 1.00 98.50 81 ALA A N 1
ATOM 653 C CA . ALA A 1 81 ? -12.547 -16.204 14.260 1.00 98.50 81 ALA A CA 1
ATOM 654 C C . ALA A 1 81 ? -11.157 -15.564 14.433 1.00 98.50 81 ALA A C 1
ATOM 656 O O . ALA A 1 81 ? -10.690 -15.420 15.565 1.00 98.50 81 ALA A O 1
ATOM 657 N N . GLY A 1 82 ? -10.473 -15.233 13.334 1.00 98.50 82 GLY A N 1
ATOM 658 C CA . GLY A 1 82 ? -9.162 -14.592 13.379 1.00 98.50 82 GLY A CA 1
ATOM 659 C C . GLY A 1 82 ? -9.238 -13.087 13.676 1.00 98.50 82 GLY A C 1
ATOM 660 O O . GLY A 1 82 ? -10.327 -12.508 13.719 1.00 98.50 82 GLY A O 1
ATOM 661 N N . PRO A 1 83 ? -8.081 -12.430 13.856 1.00 98.69 83 PRO A N 1
ATOM 662 C CA . PRO A 1 83 ? -8.005 -11.002 14.114 1.00 98.69 83 PRO A CA 1
ATOM 663 C C . PRO A 1 83 ? -8.568 -10.153 12.974 1.00 98.69 83 PRO A C 1
ATOM 665 O O . PRO A 1 83 ? -8.311 -10.410 11.791 1.00 98.69 83 PRO A O 1
ATOM 668 N N . LEU A 1 84 ? -9.283 -9.100 13.358 1.00 98.88 84 LEU A N 1
ATOM 669 C CA . LEU A 1 84 ? -9.853 -8.113 12.455 1.00 98.88 84 LEU A CA 1
ATOM 670 C C . LEU A 1 84 ? -9.030 -6.830 12.421 1.00 98.88 84 LEU A C 1
ATOM 672 O O . LEU A 1 84 ? -8.526 -6.362 13.444 1.00 98.88 84 LEU A O 1
ATOM 676 N N . VAL A 1 85 ? -8.960 -6.238 11.236 1.00 98.88 85 VAL A N 1
ATOM 677 C CA . VAL A 1 85 ? -8.257 -4.983 10.952 1.00 98.88 85 VAL A CA 1
ATOM 678 C C . VAL A 1 85 ? -9.212 -4.055 10.207 1.00 98.88 85 VAL A C 1
ATOM 680 O O . VAL A 1 85 ? -10.008 -4.526 9.403 1.00 98.88 85 VAL A O 1
ATOM 683 N N . TYR A 1 86 ? -9.127 -2.748 10.418 1.00 98.81 86 TYR A N 1
ATOM 684 C CA . TYR A 1 86 ? -9.603 -1.763 9.440 1.00 98.81 86 TYR A CA 1
ATOM 685 C C . TYR A 1 86 ? -8.397 -0.951 8.979 1.00 98.81 86 TYR A C 1
ATOM 687 O O . TYR A 1 86 ? -7.614 -0.524 9.824 1.00 98.81 86 TYR A O 1
ATOM 695 N N . ALA A 1 87 ? -8.219 -0.799 7.670 1.00 98.69 87 ALA A N 1
ATOM 696 C CA . ALA A 1 87 ? -7.109 -0.070 7.075 1.00 98.69 87 ALA A CA 1
ATOM 697 C C . ALA A 1 87 ? -7.548 1.368 6.778 1.00 98.69 87 ALA A C 1
ATOM 699 O O . ALA A 1 87 ? -8.271 1.614 5.817 1.00 98.69 87 ALA A O 1
ATOM 700 N N . SER A 1 88 ? -7.164 2.309 7.637 1.00 98.62 88 SER A N 1
ATOM 701 C CA . SER A 1 88 ? -7.449 3.731 7.436 1.00 98.62 88 SER A CA 1
ATOM 702 C C . SER A 1 88 ? -6.387 4.391 6.566 1.00 98.62 88 SER A C 1
ATOM 704 O O . SER A 1 88 ? -5.200 4.086 6.704 1.00 98.62 88 SER A O 1
ATOM 706 N N . ASN A 1 89 ? -6.792 5.374 5.773 1.00 98.25 89 ASN A N 1
ATOM 707 C CA . ASN A 1 89 ? -5.886 6.274 5.082 1.00 98.25 89 ASN A CA 1
ATOM 708 C C . ASN A 1 89 ? -5.023 7.069 6.088 1.00 98.25 89 ASN A C 1
ATOM 710 O O . ASN A 1 89 ? -5.478 7.439 7.171 1.00 98.25 89 ASN A O 1
ATOM 714 N N . HIS A 1 90 ? -3.787 7.376 5.704 1.00 93.56 90 HIS A N 1
ATOM 715 C CA . HIS A 1 90 ? -2.772 8.073 6.500 1.00 93.56 90 HIS A CA 1
ATOM 716 C C . HIS A 1 90 ? -3.005 9.584 6.688 1.00 93.56 90 HIS A C 1
ATOM 718 O O . HIS A 1 90 ? -2.247 10.258 7.394 1.00 93.56 90 HIS A O 1
ATOM 724 N N . SER A 1 91 ? -3.991 10.165 5.998 1.00 91.19 91 SER A N 1
ATOM 725 C CA . SER A 1 91 ? -4.195 11.616 5.935 1.00 91.19 91 SER A CA 1
ATOM 726 C C . SER A 1 91 ? -5.219 12.136 6.955 1.00 91.19 91 SER A C 1
ATOM 728 O O . SER A 1 91 ? -5.963 13.075 6.667 1.00 91.19 91 SER A O 1
ATOM 730 N N . GLY A 1 92 ? -5.271 11.544 8.150 1.00 94.44 92 GLY A N 1
ATOM 731 C CA . GLY A 1 92 ? -6.110 11.995 9.262 1.00 94.44 92 GLY A CA 1
ATOM 732 C C . GLY A 1 92 ? -7.331 11.120 9.544 1.00 94.44 92 GLY A C 1
ATOM 733 O O . GLY A 1 92 ? -7.981 11.322 10.573 1.00 94.44 92 GLY A O 1
ATOM 734 N N . GLU A 1 93 ? -7.634 10.135 8.695 1.00 97.88 93 GLU A N 1
ATOM 735 C CA . GLU A 1 93 ? -8.687 9.158 8.984 1.00 97.88 93 GLU A CA 1
ATOM 736 C C . GLU A 1 93 ? -8.329 8.361 10.248 1.00 97.88 93 GLU A C 1
ATOM 738 O O . GLU A 1 93 ? -9.170 8.210 11.140 1.00 97.88 93 GLU A O 1
ATOM 743 N N . GLU A 1 94 ? -7.059 7.961 10.381 1.00 97.31 94 GLU A N 1
ATOM 744 C CA . GLU A 1 94 ? -6.555 7.085 11.438 1.00 97.31 94 GLU A CA 1
ATOM 745 C C . GLU A 1 94 ? -6.774 7.648 12.852 1.00 97.31 94 GLU A C 1
ATOM 747 O O . GLU A 1 94 ? -7.040 6.909 13.804 1.00 97.31 94 GLU A O 1
ATOM 752 N N . VAL A 1 95 ? -6.733 8.977 12.985 1.00 96.75 95 VAL A N 1
ATOM 753 C CA . VAL A 1 95 ? -6.989 9.696 14.245 1.00 96.75 95 VAL A CA 1
ATOM 754 C C . VAL A 1 95 ? -8.453 10.102 14.432 1.00 96.75 95 VAL A C 1
ATOM 756 O O . VAL A 1 95 ? -8.845 10.468 15.541 1.00 96.75 95 VAL A O 1
ATOM 759 N N . SER A 1 96 ? -9.263 10.071 13.372 1.00 97.19 96 SER A N 1
ATOM 760 C CA . SER A 1 96 ? -10.672 10.485 13.411 1.00 97.19 96 SER A CA 1
ATOM 761 C C . SER A 1 96 ? -11.624 9.358 13.824 1.00 97.19 96 SER A C 1
ATOM 763 O O . SER A 1 96 ? -12.676 9.630 14.413 1.00 97.19 96 SER A O 1
ATOM 765 N N . ILE A 1 97 ? -11.245 8.104 13.555 1.00 98.44 97 ILE A N 1
ATOM 766 C CA . ILE A 1 97 ? -12.036 6.910 13.865 1.00 98.44 97 ILE A CA 1
ATOM 767 C C . ILE A 1 97 ? -12.216 6.755 15.380 1.00 98.44 97 ILE A C 1
ATOM 769 O O . ILE A 1 97 ? -11.265 6.813 16.161 1.00 98.44 97 ILE A O 1
ATOM 773 N N . ARG A 1 98 ? -13.466 6.521 15.798 1.00 98.25 98 ARG A N 1
ATOM 774 C CA . ARG A 1 98 ? -13.884 6.413 17.213 1.00 98.25 98 ARG A CA 1
ATOM 775 C C . ARG A 1 98 ? -14.271 5.003 17.648 1.00 98.25 98 ARG A C 1
ATOM 777 O O . ARG A 1 98 ? -14.767 4.817 18.753 1.00 98.25 98 ARG A O 1
ATOM 784 N N . TRP A 1 99 ? -14.043 4.021 16.787 1.00 98.62 99 TRP A N 1
ATOM 785 C CA . TRP A 1 99 ? -14.485 2.644 16.988 1.00 98.62 99 TRP A CA 1
ATOM 786 C C . TRP A 1 99 ? -13.356 1.626 16.836 1.00 98.62 99 TRP A C 1
ATOM 788 O O . TRP A 1 99 ? -13.613 0.437 16.667 1.00 98.62 99 TRP A O 1
ATOM 798 N N . TRP A 1 100 ? -12.096 2.056 16.961 1.00 98.75 100 TRP A N 1
ATOM 799 C CA . TRP A 1 100 ? -10.938 1.157 16.937 1.00 98.75 100 TRP A CA 1
ATOM 800 C C . TRP A 1 100 ? -11.024 0.040 17.989 1.00 98.75 100 TRP A C 1
ATOM 802 O O . TRP A 1 100 ? -10.446 -1.029 17.799 1.00 98.75 100 TRP A O 1
ATOM 812 N N . ASP A 1 101 ? -11.780 0.236 19.079 1.00 98.62 101 ASP A N 1
ATOM 813 C CA . ASP A 1 101 ? -12.098 -0.805 20.064 1.00 98.62 101 ASP A CA 1
ATOM 814 C C . ASP A 1 101 ? -12.777 -2.045 19.455 1.00 98.62 101 ASP A C 1
ATOM 816 O O . ASP A 1 101 ? -12.563 -3.146 19.966 1.00 98.62 101 ASP A O 1
ATOM 820 N N . ALA A 1 102 ? -13.502 -1.895 18.341 1.00 98.75 102 ALA A N 1
ATOM 821 C CA . ALA A 1 102 ? -14.234 -2.973 17.684 1.00 98.75 102 ALA A CA 1
ATOM 822 C C . ALA A 1 102 ? -13.341 -3.948 16.896 1.00 98.75 102 ALA A C 1
ATOM 824 O O . ALA A 1 102 ? -13.740 -5.099 16.708 1.00 98.75 102 ALA A O 1
ATOM 825 N N . VAL A 1 103 ? -12.145 -3.538 16.462 1.00 98.81 103 VAL A N 1
ATOM 826 C CA . VAL A 1 103 ? -11.181 -4.370 15.708 1.00 98.81 103 VAL A CA 1
ATOM 827 C C . VAL A 1 103 ? -9.975 -4.742 16.572 1.00 98.81 103 VAL A C 1
ATOM 829 O O . VAL A 1 103 ? -9.793 -4.198 17.659 1.00 98.81 103 VAL A O 1
ATOM 832 N N . ASP A 1 104 ? -9.160 -5.698 16.137 1.00 98.81 104 ASP A N 1
ATOM 833 C CA . ASP A 1 104 ? -8.049 -6.227 16.939 1.00 98.81 104 ASP A CA 1
ATOM 834 C C . ASP A 1 104 ? -6.727 -5.494 16.653 1.00 98.81 104 ASP A C 1
ATOM 836 O O . ASP A 1 104 ? -5.941 -5.271 17.575 1.00 98.81 104 ASP A O 1
ATOM 840 N N . TYR A 1 105 ? -6.537 -5.033 15.412 1.00 98.81 105 TYR A N 1
ATOM 841 C CA . TYR A 1 105 ? -5.437 -4.157 15.006 1.00 98.81 105 TYR A CA 1
ATOM 842 C C . TYR A 1 105 ? -5.958 -2.852 14.410 1.00 98.81 105 TYR A C 1
ATOM 844 O O . TYR A 1 105 ? -6.956 -2.834 13.685 1.00 98.81 105 TYR A O 1
ATOM 852 N N . ILE A 1 106 ? -5.225 -1.771 14.663 1.00 98.88 106 ILE A N 1
ATOM 853 C CA . ILE A 1 106 ? -5.351 -0.537 13.888 1.00 98.88 106 ILE A CA 1
ATOM 854 C C . ILE A 1 106 ? -4.554 -0.744 12.598 1.00 98.88 106 ILE A C 1
ATOM 856 O O . ILE A 1 106 ? -3.354 -1.002 12.661 1.00 98.88 106 ILE A O 1
ATOM 860 N N . GLY A 1 107 ? -5.199 -0.679 11.437 1.00 98.75 107 GLY A N 1
ATOM 861 C CA . GLY A 1 107 ? -4.516 -0.701 10.146 1.00 98.75 107 GLY A CA 1
ATOM 862 C C . GLY A 1 107 ? -4.324 0.717 9.628 1.00 98.75 107 GLY A C 1
ATOM 863 O O . GLY A 1 107 ? -5.268 1.501 9.651 1.00 98.75 107 GLY A O 1
ATOM 864 N N . VAL A 1 108 ? -3.128 1.044 9.144 1.00 98.81 108 VAL A N 1
ATOM 865 C CA . VAL A 1 108 ? -2.851 2.327 8.478 1.00 98.81 108 VAL A CA 1
ATOM 866 C C . VAL A 1 108 ? -2.218 2.073 7.115 1.00 98.81 108 VAL A C 1
ATOM 868 O O . VAL A 1 108 ? -1.188 1.404 7.042 1.00 98.81 108 VAL A O 1
ATOM 871 N N . ASP A 1 109 ? -2.814 2.623 6.061 1.00 98.62 109 ASP A N 1
ATOM 872 C CA . ASP A 1 109 ? -2.259 2.640 4.706 1.00 98.62 109 ASP A CA 1
ATOM 873 C C . ASP A 1 109 ? -1.304 3.846 4.596 1.00 98.62 109 ASP A C 1
ATOM 875 O O . ASP A 1 109 ? -1.678 4.965 4.245 1.00 98.62 109 ASP A O 1
ATOM 879 N N . ALA A 1 110 ? -0.063 3.627 5.038 1.00 98.06 110 ALA A N 1
ATOM 880 C CA . ALA A 1 110 ? 0.905 4.616 5.508 1.00 98.06 110 ALA A CA 1
ATOM 881 C C . ALA A 1 110 ? 1.750 5.267 4.402 1.00 98.06 110 ALA A C 1
ATOM 883 O O . ALA A 1 110 ? 2.973 5.381 4.520 1.00 98.06 110 ALA A O 1
ATOM 884 N N . TYR A 1 111 ? 1.098 5.745 3.345 1.00 98.12 111 TYR A N 1
ATOM 885 C CA . TYR A 1 111 ? 1.731 6.488 2.251 1.00 98.12 111 TYR A CA 1
ATOM 886 C C . TYR A 1 111 ? 2.030 7.947 2.631 1.00 98.12 111 TYR A C 1
ATOM 888 O O . TYR A 1 111 ? 1.605 8.885 1.961 1.00 98.12 111 TYR A O 1
ATOM 896 N N . TYR A 1 112 ? 2.768 8.162 3.720 1.00 98.12 112 TYR A N 1
ATOM 897 C CA . TYR A 1 112 ? 3.111 9.507 4.171 1.00 98.12 112 TYR A CA 1
ATOM 898 C C . TYR A 1 112 ? 4.065 10.208 3.186 1.00 98.12 112 TYR A C 1
ATOM 900 O O . TYR A 1 112 ? 5.140 9.667 2.917 1.00 98.12 112 TYR A O 1
ATOM 908 N N . PRO A 1 113 ? 3.739 11.419 2.690 1.00 97.75 113 PRO A N 1
ATOM 909 C CA . PRO A 1 113 ? 4.713 12.241 1.976 1.00 97.75 113 PRO A CA 1
ATOM 910 C C . PRO A 1 113 ? 5.880 12.595 2.900 1.00 97.75 113 PRO A C 1
ATOM 912 O O . PRO A 1 113 ? 5.665 13.103 4.002 1.00 97.75 113 PRO A O 1
ATOM 915 N N . LEU A 1 114 ? 7.111 12.340 2.450 1.00 98.25 114 LEU A N 1
ATOM 916 C CA . LEU A 1 114 ? 8.304 12.485 3.287 1.00 98.25 114 LEU A CA 1
ATOM 917 C C . LEU A 1 114 ? 9.022 13.811 3.037 1.00 98.25 114 LEU A C 1
ATOM 919 O O . LEU A 1 114 ? 9.184 14.624 3.947 1.00 98.25 114 LEU A O 1
ATOM 923 N N . THR A 1 115 ? 9.455 14.056 1.800 1.00 97.94 115 THR A N 1
ATOM 924 C CA . THR A 1 115 ? 10.177 15.280 1.439 1.00 97.94 115 THR A CA 1
ATOM 925 C C . THR A 1 115 ? 9.541 15.969 0.230 1.00 97.94 115 THR A C 1
ATOM 927 O O . THR A 1 115 ? 8.440 15.634 -0.196 1.00 97.94 115 THR A O 1
ATOM 930 N N . GLN A 1 116 ? 10.204 17.011 -0.270 1.00 97.00 116 GLN A N 1
ATOM 931 C CA . GLN A 1 116 ? 9.874 17.704 -1.522 1.00 97.00 116 GLN A CA 1
ATOM 932 C C . GLN A 1 116 ? 11.078 17.670 -2.477 1.00 97.00 116 GLN A C 1
ATOM 934 O O . GLN A 1 116 ? 11.296 18.592 -3.263 1.00 97.00 116 GLN A O 1
ATOM 939 N N . LYS A 1 117 ? 11.936 16.657 -2.315 1.00 95.56 117 LYS A N 1
ATOM 940 C CA . LYS A 1 117 ? 13.155 16.459 -3.089 1.00 95.56 117 LYS A CA 1
ATOM 941 C C . LYS A 1 117 ? 12.996 15.229 -3.959 1.00 95.56 117 LYS A C 1
ATOM 943 O O . LYS A 1 117 ? 12.425 14.236 -3.524 1.00 95.56 117 LYS A O 1
ATOM 948 N N . ASN A 1 118 ? 13.579 15.327 -5.141 1.00 91.88 118 ASN A N 1
ATOM 949 C CA . ASN A 1 118 ? 13.711 14.237 -6.087 1.00 91.88 118 ASN A CA 1
ATOM 950 C C . ASN A 1 118 ? 14.598 13.133 -5.498 1.00 91.88 118 ASN A C 1
ATOM 952 O O . ASN A 1 118 ? 14.080 12.088 -5.172 1.00 91.88 118 ASN A O 1
ATOM 956 N N . SER A 1 119 ? 15.850 13.430 -5.134 1.00 89.81 119 SER A N 1
ATOM 957 C CA . SER A 1 119 ? 16.742 12.442 -4.498 1.00 89.81 119 SER A CA 1
ATOM 958 C C . SER A 1 119 ? 17.157 12.884 -3.080 1.00 89.81 119 SER A C 1
ATOM 960 O O . SER A 1 119 ? 18.234 13.470 -2.902 1.00 89.81 119 SER A O 1
ATOM 962 N N . PRO A 1 120 ? 16.293 12.733 -2.057 1.00 96.56 120 PRO A N 1
ATOM 963 C CA . PRO A 1 120 ? 16.678 12.988 -0.671 1.00 96.56 120 PRO A CA 1
ATOM 964 C C . PRO A 1 120 ? 17.677 11.933 -0.189 1.00 96.56 120 PRO A C 1
ATOM 966 O O . PRO A 1 120 ? 17.675 10.800 -0.647 1.00 96.56 120 PRO A O 1
ATOM 969 N N . SER A 1 121 ? 18.515 12.286 0.782 1.00 97.62 121 SER A N 1
ATOM 970 C CA . SER A 1 121 ? 19.339 11.283 1.465 1.00 97.62 121 SER A CA 1
ATOM 971 C C . SER A 1 121 ? 18.499 10.416 2.408 1.00 97.62 121 SER A C 1
ATOM 973 O O . SER A 1 121 ? 17.497 10.877 2.958 1.00 97.62 121 SER A O 1
ATOM 975 N N . LEU A 1 122 ? 18.963 9.196 2.699 1.00 98.00 122 LEU A N 1
ATOM 976 C CA . LEU A 1 122 ? 18.336 8.306 3.686 1.00 98.00 122 LEU A CA 1
ATOM 977 C C . LEU A 1 122 ? 18.081 8.999 5.043 1.00 98.00 122 LEU A C 1
ATOM 979 O O . LEU A 1 122 ? 16.989 8.906 5.596 1.00 98.00 122 LEU A O 1
ATOM 983 N N . ALA A 1 123 ? 19.042 9.789 5.532 1.00 98.38 123 ALA A N 1
ATOM 984 C CA . ALA A 1 123 ? 18.890 10.537 6.782 1.00 98.38 123 ALA A CA 1
ATOM 985 C C . ALA A 1 123 ? 17.750 11.576 6.733 1.00 98.38 123 ALA A C 1
ATOM 987 O O . ALA A 1 123 ? 17.120 11.865 7.750 1.00 98.38 123 ALA A O 1
ATOM 988 N N . GLU A 1 124 ? 17.473 12.157 5.563 1.00 98.62 124 GLU A N 1
ATOM 989 C CA . GLU A 1 124 ? 16.350 13.082 5.382 1.00 98.62 124 GLU A CA 1
ATOM 990 C C . GLU A 1 124 ? 15.012 12.342 5.341 1.00 98.62 124 GLU A C 1
ATOM 992 O O . GLU A 1 124 ? 14.036 12.833 5.909 1.00 98.62 124 GLU A O 1
ATOM 997 N N . LEU A 1 125 ? 14.976 11.153 4.734 1.00 98.75 125 LEU A N 1
ATOM 998 C CA . LEU A 1 125 ? 13.802 10.279 4.731 1.00 98.75 125 LEU A CA 1
ATOM 999 C C . LEU A 1 125 ? 13.457 9.795 6.153 1.00 98.75 125 LEU A C 1
ATOM 1001 O O . LEU A 1 125 ? 12.300 9.865 6.562 1.00 98.75 125 LEU A O 1
ATOM 1005 N N . GLU A 1 126 ? 14.446 9.380 6.948 1.00 98.50 126 GLU A N 1
ATOM 1006 C CA . GLU A 1 126 ? 14.270 8.998 8.362 1.00 98.50 126 GLU A CA 1
ATOM 1007 C C . GLU A 1 126 ? 13.797 10.178 9.229 1.00 98.50 126 GLU A C 1
ATOM 1009 O O . GLU A 1 126 ? 12.884 10.060 10.059 1.00 98.50 126 GLU A O 1
ATOM 1014 N N . ALA A 1 127 ? 14.392 11.357 9.022 1.00 98.69 127 ALA A N 1
ATOM 1015 C CA . ALA A 1 127 ? 13.968 12.572 9.706 1.00 98.69 127 ALA A CA 1
ATOM 1016 C C . ALA A 1 127 ? 12.509 12.922 9.371 1.00 98.69 127 ALA A C 1
ATOM 1018 O O . ALA A 1 127 ? 11.753 13.312 10.264 1.00 98.69 127 ALA A O 1
ATOM 1019 N N . ALA A 1 128 ? 12.096 12.737 8.114 1.00 98.62 128 ALA A N 1
ATOM 1020 C CA . ALA A 1 128 ? 10.719 12.937 7.676 1.00 98.62 128 ALA A CA 1
ATOM 1021 C C . ALA A 1 128 ? 9.748 11.902 8.266 1.00 98.62 128 ALA A C 1
ATOM 1023 O O . ALA A 1 128 ? 8.632 12.257 8.638 1.00 98.62 128 ALA A O 1
ATOM 1024 N N . TRP A 1 129 ? 10.174 10.650 8.443 1.00 98.62 129 TRP A N 1
ATOM 1025 C CA . TRP A 1 129 ? 9.372 9.603 9.083 1.00 98.62 129 TRP A CA 1
ATOM 1026 C C . TRP A 1 129 ? 9.131 9.832 10.578 1.00 98.62 129 TRP A C 1
ATOM 1028 O O . TRP A 1 129 ? 8.087 9.444 11.106 1.00 98.62 129 TRP A O 1
ATOM 1038 N N . THR A 1 130 ? 10.068 10.478 11.273 1.00 98.56 130 THR A N 1
ATOM 1039 C CA . THR A 1 130 ? 10.023 10.692 12.729 1.00 98.56 130 THR A CA 1
ATOM 1040 C C . THR A 1 130 ? 8.680 11.253 13.246 1.00 98.56 130 THR A C 1
ATOM 1042 O O . THR A 1 130 ? 8.104 10.665 14.168 1.00 98.56 130 THR A O 1
ATOM 1045 N N . PRO A 1 131 ? 8.116 12.356 12.707 1.00 98.12 131 PRO A N 1
ATOM 1046 C CA . PRO A 1 131 ? 6.801 12.843 13.137 1.00 98.12 131 PRO A CA 1
ATOM 1047 C C . PRO A 1 131 ? 5.659 11.843 12.890 1.00 98.12 131 PRO A C 1
ATOM 1049 O O . PRO A 1 131 ? 4.738 11.772 13.708 1.00 98.12 131 PRO A O 1
ATOM 1052 N N . HIS A 1 132 ? 5.717 11.053 11.815 1.00 98.19 132 HIS A N 1
ATOM 1053 C CA . HIS A 1 132 ? 4.712 10.031 11.510 1.00 98.19 132 HIS A CA 1
ATOM 1054 C C . HIS A 1 132 ? 4.799 8.851 12.482 1.00 98.19 132 HIS A C 1
ATOM 1056 O O . HIS A 1 132 ? 3.791 8.479 13.082 1.00 98.19 132 HIS A O 1
ATOM 1062 N N . ALA A 1 133 ? 6.003 8.339 12.747 1.00 98.50 133 ALA A N 1
ATOM 1063 C CA . ALA A 1 133 ? 6.232 7.288 13.737 1.00 98.50 133 ALA A CA 1
ATOM 1064 C C . ALA A 1 133 ? 5.760 7.710 15.143 1.00 98.50 133 ALA A C 1
ATOM 1066 O O . ALA A 1 133 ? 5.116 6.930 15.843 1.00 98.50 133 ALA A O 1
ATOM 1067 N N . ASN A 1 134 ? 5.995 8.968 15.537 1.00 98.38 134 ASN A N 1
ATOM 1068 C CA . ASN A 1 134 ? 5.499 9.511 16.806 1.00 98.38 134 ASN A CA 1
ATOM 1069 C C . ASN A 1 134 ? 3.965 9.591 16.858 1.00 98.38 134 ASN A C 1
ATOM 1071 O O . ASN A 1 1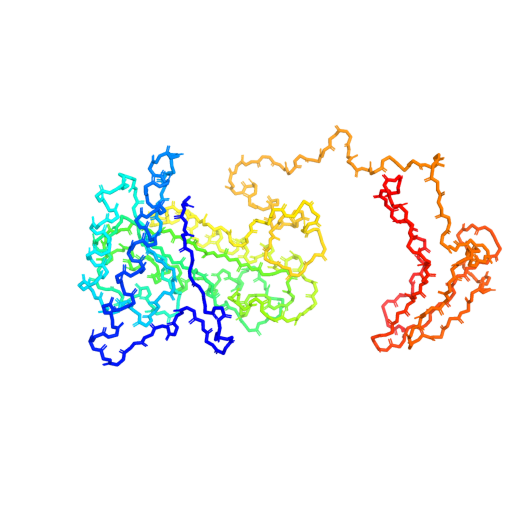34 ? 3.367 9.304 17.897 1.00 98.38 134 ASN A O 1
ATOM 1075 N N . ARG A 1 135 ? 3.314 9.964 15.748 1.00 98.12 135 ARG A N 1
ATOM 1076 C CA . ARG A 1 135 ? 1.846 9.984 15.652 1.00 98.12 135 ARG A CA 1
ATOM 1077 C C . ARG A 1 135 ? 1.264 8.580 15.797 1.00 98.12 135 ARG A C 1
ATOM 1079 O O . ARG A 1 135 ? 0.323 8.403 16.568 1.00 98.12 135 ARG A O 1
ATOM 1086 N N . LEU A 1 136 ? 1.842 7.595 15.112 1.00 98.62 136 LEU A N 1
ATOM 1087 C CA . LEU A 1 136 ? 1.434 6.193 15.215 1.00 98.62 136 LEU A CA 1
ATOM 1088 C C . LEU A 1 136 ? 1.644 5.657 16.638 1.00 98.62 136 LEU A C 1
ATOM 1090 O O . LEU A 1 136 ? 0.732 5.067 17.211 1.00 98.62 136 LEU A O 1
ATOM 1094 N N . ALA A 1 137 ? 2.784 5.956 17.267 1.00 98.69 137 ALA A N 1
ATOM 1095 C CA . ALA A 1 137 ? 3.036 5.601 18.663 1.00 98.69 137 ALA A CA 1
ATOM 1096 C C . ALA A 1 137 ? 1.971 6.176 19.612 1.00 98.69 137 ALA A C 1
ATOM 1098 O O . ALA A 1 137 ? 1.491 5.482 20.510 1.00 98.69 137 ALA A O 1
ATOM 1099 N N . HIS A 1 138 ? 1.580 7.439 19.405 1.00 98.56 138 HIS A N 1
ATOM 1100 C CA . HIS A 1 138 ? 0.524 8.072 20.187 1.00 98.56 138 HIS A CA 1
ATOM 1101 C C . HIS A 1 138 ? -0.830 7.393 19.965 1.00 98.56 138 HIS A C 1
ATOM 1103 O O . HIS A 1 138 ? -1.496 7.056 20.939 1.00 98.56 138 HIS A O 1
ATOM 1109 N N . LEU A 1 139 ? -1.205 7.126 18.711 1.00 98.62 139 LEU A N 1
ATOM 1110 C CA . LEU A 1 139 ? -2.455 6.446 18.366 1.00 98.62 139 LEU A CA 1
ATOM 1111 C C . LEU A 1 139 ? -2.546 5.057 19.020 1.00 98.62 139 LEU A C 1
ATOM 1113 O O . LEU A 1 139 ? -3.551 4.740 19.660 1.00 98.62 139 LEU A O 1
ATOM 1117 N N . ALA A 1 140 ? -1.475 4.265 18.926 1.00 98.69 140 ALA A N 1
ATOM 1118 C CA . ALA A 1 140 ? -1.374 2.959 19.572 1.00 98.69 140 ALA A CA 1
ATOM 1119 C C . ALA A 1 140 ? -1.543 3.060 21.095 1.00 98.69 140 ALA A C 1
ATOM 1121 O O . ALA A 1 140 ? -2.259 2.261 21.703 1.00 98.69 140 ALA A O 1
ATOM 1122 N N . ALA A 1 141 ? -0.914 4.062 21.717 1.00 98.62 141 ALA A N 1
ATOM 1123 C CA . ALA A 1 141 ? -1.013 4.302 23.152 1.00 98.62 141 ALA A CA 1
ATOM 1124 C C . ALA A 1 141 ? -2.418 4.748 23.583 1.00 98.62 141 ALA A C 1
ATOM 1126 O O . ALA A 1 141 ? -2.885 4.309 24.631 1.00 98.62 141 ALA A O 1
ATOM 1127 N N . THR A 1 142 ? -3.101 5.575 22.786 1.00 98.44 142 THR A N 1
ATOM 1128 C CA . THR A 1 142 ? -4.466 6.052 23.061 1.00 98.44 142 THR A CA 1
ATOM 1129 C C . THR A 1 142 ? -5.479 4.913 23.070 1.00 98.44 142 THR A C 1
ATOM 1131 O O . THR A 1 142 ? -6.341 4.865 23.943 1.00 98.44 142 THR A O 1
ATOM 1134 N N . TRP A 1 143 ? -5.376 3.992 22.112 1.00 98.56 143 TRP A N 1
ATOM 1135 C CA . TRP A 1 143 ? -6.316 2.878 21.975 1.00 98.56 143 TRP A CA 1
ATOM 1136 C C . TRP A 1 143 ? -5.869 1.599 22.676 1.00 98.56 143 TRP A C 1
ATOM 1138 O O . TRP A 1 143 ? -6.639 0.642 22.741 1.00 98.56 143 TRP A O 1
ATOM 1148 N N . HIS A 1 144 ? -4.638 1.580 23.194 1.00 98.44 144 HIS A N 1
ATOM 1149 C CA . HIS A 1 144 ? -3.976 0.391 23.729 1.00 98.44 144 HIS A CA 1
ATOM 1150 C C . HIS A 1 144 ? -4.001 -0.780 22.738 1.00 98.44 144 HIS A C 1
ATOM 1152 O O . HIS A 1 144 ? -4.281 -1.921 23.112 1.00 98.44 144 HIS A O 1
ATOM 1158 N N . LYS A 1 145 ? -3.731 -0.485 21.460 1.00 98.38 145 LYS A N 1
ATOM 1159 C CA . LYS A 1 145 ? -3.783 -1.459 20.366 1.00 98.38 145 LYS A CA 1
ATOM 1160 C C . LYS A 1 145 ? -2.527 -1.413 19.504 1.00 98.38 145 LYS A C 1
ATOM 1162 O O . LYS A 1 145 ? -2.013 -0.326 19.244 1.00 98.38 145 LYS A O 1
ATOM 1167 N N . PRO A 1 146 ? -2.048 -2.578 19.042 1.00 98.56 146 PRO A N 1
ATOM 1168 C CA . PRO A 1 146 ? -0.996 -2.637 18.042 1.00 98.56 146 PRO A CA 1
ATOM 1169 C C . PRO A 1 146 ? -1.462 -2.073 16.693 1.00 98.56 146 PRO A C 1
ATOM 1171 O O . PRO A 1 146 ? -2.647 -2.143 16.348 1.00 98.56 146 PRO A O 1
ATOM 1174 N N . ILE A 1 147 ? -0.503 -1.566 15.919 1.00 98.81 147 ILE A N 1
ATOM 1175 C CA . ILE A 1 147 ? -0.718 -1.024 14.578 1.00 98.81 147 ILE A CA 1
ATOM 1176 C C . ILE A 1 147 ? -0.069 -1.941 13.543 1.00 98.81 147 ILE A C 1
ATOM 1178 O O . ILE A 1 147 ? 1.102 -2.300 13.667 1.00 98.81 147 ILE A O 1
ATOM 1182 N N . LEU A 1 148 ? -0.823 -2.274 12.502 1.00 98.56 148 LEU A N 1
ATOM 1183 C CA . LEU A 1 148 ? -0.304 -2.803 11.247 1.00 98.56 148 LEU A CA 1
ATOM 1184 C C . LEU A 1 148 ? -0.177 -1.643 10.261 1.00 98.56 148 LEU A C 1
ATOM 1186 O O . LEU A 1 148 ? -1.141 -0.901 10.063 1.00 98.56 148 LEU A O 1
ATOM 1190 N N . LEU A 1 149 ? 0.974 -1.510 9.604 1.00 98.69 149 LEU A N 1
ATOM 1191 C CA . LEU A 1 149 ? 1.002 -0.757 8.351 1.00 98.69 149 LEU A CA 1
ATOM 1192 C C . LEU A 1 149 ? 0.333 -1.656 7.309 1.00 98.69 149 LEU A C 1
ATOM 1194 O O . LEU A 1 149 ? 0.938 -2.616 6.833 1.00 98.69 149 LEU A O 1
ATOM 1198 N N . ALA A 1 150 ? -0.964 -1.438 7.100 1.00 98.25 150 ALA A N 1
ATOM 1199 C CA . ALA A 1 150 ? -1.833 -2.319 6.327 1.00 98.25 150 ALA A CA 1
ATOM 1200 C C . ALA A 1 150 ? -1.582 -2.196 4.821 1.00 98.25 150 ALA A C 1
ATOM 1202 O O . ALA A 1 150 ? -1.836 -3.161 4.100 1.00 98.25 150 ALA A O 1
ATOM 1203 N N . GLU A 1 151 ? -1.026 -1.061 4.401 1.00 98.12 151 GLU A N 1
ATOM 1204 C CA . GLU A 1 151 ? -0.336 -0.833 3.139 1.00 98.12 151 GLU A CA 1
ATOM 1205 C C . GLU A 1 151 ? 0.778 0.194 3.350 1.00 98.12 151 GLU A C 1
ATOM 1207 O O . GLU A 1 151 ? 0.668 1.112 4.162 1.00 98.12 151 GLU A O 1
ATOM 1212 N N . ILE A 1 152 ? 1.863 0.034 2.610 1.00 98.31 152 ILE A N 1
ATOM 1213 C CA . ILE A 1 152 ? 2.890 1.049 2.387 1.00 98.31 152 ILE A CA 1
ATOM 1214 C C . ILE A 1 152 ? 3.678 0.625 1.156 1.00 98.31 152 ILE A C 1
ATOM 1216 O O . ILE A 1 152 ? 3.959 -0.557 0.961 1.00 98.31 152 ILE A O 1
ATOM 1220 N N . GLY A 1 153 ? 4.055 1.583 0.327 1.00 97.69 153 GLY A N 1
ATOM 1221 C CA . GLY A 1 153 ? 4.854 1.327 -0.853 1.00 97.69 153 GLY A CA 1
ATOM 1222 C C . GLY A 1 153 ? 5.406 2.619 -1.420 1.00 97.69 153 GLY A C 1
ATOM 1223 O O . GLY A 1 153 ? 4.889 3.706 -1.171 1.00 97.69 153 GLY A O 1
ATOM 1224 N N . TYR A 1 154 ? 6.461 2.472 -2.206 1.00 97.75 154 TYR A N 1
ATOM 1225 C CA . TYR A 1 154 ? 7.069 3.549 -2.968 1.00 97.75 154 TYR A CA 1
ATOM 1226 C C . TYR A 1 154 ? 7.313 3.026 -4.373 1.00 97.75 154 TYR A C 1
ATOM 1228 O O . TYR A 1 154 ? 7.740 1.882 -4.546 1.00 97.75 154 TYR A O 1
ATOM 1236 N N . ARG A 1 155 ? 7.030 3.848 -5.376 1.00 96.44 155 ARG A N 1
ATOM 1237 C CA . ARG A 1 155 ? 7.370 3.541 -6.765 1.00 96.44 155 ARG A CA 1
ATOM 1238 C C . ARG A 1 155 ? 8.868 3.704 -6.987 1.00 96.44 155 ARG A C 1
ATOM 1240 O O . ARG A 1 155 ? 9.524 4.442 -6.261 1.00 96.44 155 ARG A O 1
ATOM 1247 N N . SER A 1 156 ? 9.407 3.053 -8.005 1.00 95.19 156 SER A N 1
ATOM 1248 C CA . SER A 1 156 ? 10.787 3.261 -8.465 1.00 95.19 156 SER A CA 1
ATOM 1249 C C . SER A 1 156 ? 10.895 4.479 -9.381 1.00 95.19 156 SER A C 1
ATOM 1251 O O . SER A 1 156 ? 11.126 4.367 -10.587 1.00 95.19 156 SER A O 1
ATOM 1253 N N . LEU A 1 157 ? 10.670 5.657 -8.805 1.00 93.94 157 LEU A N 1
ATOM 1254 C CA . LEU A 1 157 ? 10.650 6.940 -9.496 1.00 93.94 157 LEU A CA 1
ATOM 1255 C C . LEU A 1 157 ? 11.505 7.971 -8.771 1.00 93.94 157 LEU A C 1
ATOM 1257 O O . LEU A 1 157 ? 11.453 8.030 -7.549 1.00 93.94 157 LEU A O 1
ATOM 1261 N N . ASP A 1 158 ? 12.167 8.835 -9.537 1.00 92.94 158 ASP A N 1
ATOM 1262 C CA . ASP A 1 158 ? 12.777 10.058 -9.009 1.00 92.94 158 ASP A CA 1
ATOM 1263 C C . ASP A 1 158 ? 11.686 10.963 -8.401 1.00 92.94 158 ASP A C 1
ATOM 1265 O O . ASP A 1 158 ? 10.775 11.421 -9.104 1.00 92.94 158 ASP A O 1
ATOM 1269 N N . GLY A 1 159 ? 11.749 11.189 -7.089 1.00 95.50 159 GLY A N 1
ATOM 1270 C CA . GLY A 1 159 ? 10.739 11.873 -6.283 1.00 95.50 159 GLY A CA 1
ATOM 1271 C C . GLY A 1 159 ? 9.615 10.983 -5.735 1.00 95.50 159 GLY A C 1
ATOM 1272 O O . GLY A 1 159 ? 8.599 11.520 -5.274 1.00 95.50 159 GLY A O 1
ATOM 1273 N N . ALA A 1 160 ? 9.759 9.653 -5.744 1.00 95.06 160 ALA A N 1
ATOM 1274 C CA . ALA A 1 160 ? 8.776 8.703 -5.205 1.00 95.06 160 ALA A CA 1
ATOM 1275 C C . ALA A 1 160 ? 8.357 8.997 -3.755 1.00 95.06 160 ALA A C 1
ATOM 1277 O O . ALA A 1 160 ? 7.216 8.741 -3.366 1.00 95.06 160 ALA A O 1
ATOM 1278 N N . ASN A 1 161 ? 9.256 9.572 -2.957 1.00 97.44 161 ASN A N 1
ATOM 1279 C CA . ASN A 1 161 ? 8.992 9.936 -1.566 1.00 97.44 161 ASN A CA 1
ATOM 1280 C C . ASN A 1 161 ? 7.994 11.107 -1.394 1.00 97.44 161 ASN A C 1
ATOM 1282 O O . ASN A 1 161 ? 7.453 11.299 -0.302 1.00 97.44 161 ASN A O 1
ATOM 1286 N N . CYS A 1 162 ? 7.770 11.910 -2.443 1.00 97.31 162 CYS A N 1
ATOM 1287 C CA . CYS A 1 162 ? 6.971 13.135 -2.360 1.00 97.31 162 CYS A CA 1
ATOM 1288 C C . CYS A 1 162 ? 5.462 12.863 -2.375 1.00 97.31 162 CYS A C 1
ATOM 1290 O O . CYS A 1 162 ? 4.717 13.556 -1.689 1.00 97.31 162 CYS A O 1
ATOM 1292 N N . HIS A 1 163 ? 5.016 11.886 -3.170 1.00 95.00 163 HIS A N 1
ATOM 1293 C CA . HIS A 1 163 ? 3.600 11.534 -3.343 1.00 95.00 163 HIS A CA 1
ATOM 1294 C C . HIS A 1 163 ? 3.430 10.008 -3.402 1.00 95.00 163 HIS A C 1
ATOM 1296 O O . HIS A 1 163 ? 2.998 9.473 -4.422 1.00 95.00 163 HIS A O 1
ATOM 1302 N N . PRO A 1 164 ? 3.803 9.268 -2.343 1.00 96.81 164 PRO A N 1
ATOM 1303 C CA . PRO A 1 164 ? 3.912 7.812 -2.416 1.00 96.81 164 PRO A CA 1
ATOM 1304 C C . PRO A 1 164 ? 2.574 7.091 -2.636 1.00 96.81 164 PRO A C 1
ATOM 1306 O O . PRO A 1 164 ? 2.584 5.946 -3.073 1.00 96.81 164 PRO A O 1
ATOM 1309 N N . TRP A 1 165 ? 1.429 7.737 -2.397 1.00 95.12 165 TRP A N 1
ATOM 1310 C CA . TRP A 1 165 ? 0.099 7.179 -2.693 1.00 95.12 165 TRP A CA 1
ATOM 1311 C C . TRP A 1 165 ? -0.286 7.274 -4.178 1.00 95.12 165 TRP A C 1
ATOM 1313 O O . TRP A 1 165 ? -1.242 6.634 -4.611 1.00 95.12 165 TRP A O 1
ATOM 1323 N N . ASP A 1 166 ? 0.395 8.118 -4.957 1.00 93.12 166 ASP A N 1
ATOM 1324 C CA . ASP A 1 166 ? -0.040 8.462 -6.306 1.00 93.12 166 ASP A CA 1
ATOM 1325 C C . ASP A 1 166 ? 0.493 7.455 -7.340 1.00 93.12 166 ASP A C 1
ATOM 1327 O O . ASP A 1 166 ? 1.608 7.544 -7.860 1.00 93.12 166 ASP A O 1
ATOM 1331 N N . GLY A 1 167 ? -0.353 6.484 -7.683 1.00 88.44 167 GLY A N 1
ATOM 1332 C CA . GLY A 1 167 ? -0.073 5.504 -8.732 1.00 88.44 167 GLY A CA 1
ATOM 1333 C C . GLY A 1 167 ? -0.085 6.065 -10.160 1.00 88.44 167 GLY A C 1
ATOM 1334 O O . GLY A 1 167 ? 0.255 5.338 -11.090 1.00 88.44 167 GLY A O 1
ATOM 1335 N N . GLN A 1 168 ? -0.456 7.332 -10.367 1.00 87.12 168 GLN A N 1
ATOM 1336 C CA . GLN A 1 168 ? -0.590 7.948 -11.691 1.00 87.12 168 GLN A CA 1
ATOM 1337 C C . GLN A 1 168 ? 0.596 8.836 -12.077 1.00 87.12 168 GLN A C 1
ATOM 1339 O O . GLN A 1 168 ? 0.740 9.162 -13.259 1.00 87.12 168 GLN A O 1
ATOM 1344 N N . ILE A 1 169 ? 1.473 9.200 -11.133 1.00 85.44 169 ILE A N 1
ATOM 1345 C CA . ILE A 1 169 ? 2.649 10.018 -11.458 1.00 85.44 169 ILE A CA 1
ATOM 1346 C C . ILE A 1 169 ? 3.547 9.338 -12.497 1.00 85.44 169 ILE A C 1
ATOM 1348 O O . ILE A 1 169 ? 3.690 8.117 -12.560 1.00 85.44 169 ILE A O 1
ATOM 1352 N N . THR A 1 170 ? 4.190 10.144 -13.328 1.00 84.25 170 THR A N 1
ATOM 1353 C CA . THR A 1 170 ? 5.206 9.677 -14.272 1.00 84.25 170 THR A CA 1
ATOM 1354 C C . THR A 1 170 ? 6.515 10.366 -13.949 1.00 84.25 170 THR A C 1
ATOM 1356 O O . THR A 1 170 ? 6.522 11.571 -13.702 1.00 84.25 170 THR A O 1
ATOM 1359 N N . GLY A 1 171 ? 7.619 9.636 -14.010 1.00 84.94 171 GLY A N 1
ATOM 1360 C CA . GLY A 1 171 ? 8.939 10.188 -13.746 1.00 84.94 171 GLY A CA 1
ATOM 1361 C C . GLY A 1 171 ? 10.039 9.304 -14.311 1.00 84.94 171 GLY A C 1
ATOM 1362 O O . GLY A 1 171 ? 9.771 8.307 -14.989 1.00 84.94 171 GLY A O 1
ATOM 1363 N N . LEU A 1 172 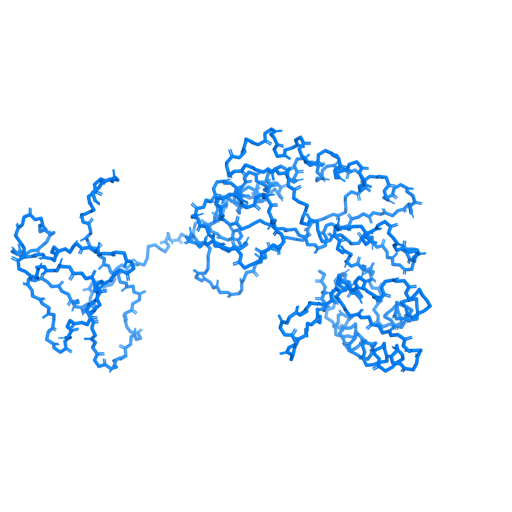? 11.279 9.701 -14.042 1.00 87.94 172 LEU A N 1
ATOM 1364 C CA . LEU A 1 172 ? 12.453 8.913 -14.391 1.00 87.94 172 LEU A CA 1
ATOM 1365 C C . LEU A 1 172 ? 12.574 7.721 -13.444 1.00 87.94 172 LEU A C 1
ATOM 1367 O O . LEU A 1 172 ? 12.224 7.828 -12.273 1.00 87.94 172 LEU A O 1
ATOM 1371 N N . LEU A 1 173 ? 13.068 6.600 -13.964 1.00 88.75 173 LEU A N 1
ATOM 1372 C CA . LEU A 1 173 ? 13.340 5.408 -13.170 1.00 88.75 173 LEU A CA 1
ATOM 1373 C C . LEU A 1 173 ? 14.393 5.716 -12.099 1.00 88.75 173 LEU A C 1
ATOM 1375 O O . LEU A 1 173 ? 15.515 6.084 -12.445 1.00 88.75 173 LEU A O 1
ATOM 1379 N N . ASP A 1 174 ? 14.048 5.485 -10.834 1.00 91.25 174 ASP A N 1
ATOM 1380 C CA . ASP A 1 174 ? 14.996 5.505 -9.719 1.00 91.25 174 ASP A CA 1
ATOM 1381 C C . ASP A 1 174 ? 14.752 4.303 -8.795 1.00 91.25 174 ASP A C 1
ATOM 1383 O O . ASP A 1 174 ? 13.849 4.272 -7.958 1.00 91.25 174 ASP A O 1
ATOM 1387 N N . LEU A 1 175 ? 15.549 3.254 -9.002 1.00 93.25 175 LEU A N 1
ATOM 1388 C CA . LEU A 1 175 ? 15.498 2.030 -8.201 1.00 93.25 175 LEU A CA 1
ATOM 1389 C C . LEU A 1 175 ? 16.112 2.221 -6.806 1.00 93.25 175 LEU A C 1
ATOM 1391 O O . LEU A 1 175 ? 15.778 1.481 -5.879 1.00 93.25 175 LEU A O 1
ATOM 1395 N N . GLN A 1 176 ? 17.038 3.172 -6.673 1.00 95.25 176 GLN A N 1
ATOM 1396 C CA . GLN A 1 176 ? 17.773 3.408 -5.439 1.00 95.25 176 GLN A CA 1
ATOM 1397 C C . GLN A 1 176 ? 16.920 4.219 -4.465 1.00 95.25 176 GLN A C 1
ATOM 1399 O O . GLN A 1 176 ? 16.839 3.849 -3.296 1.00 95.25 176 GLN A O 1
ATOM 1404 N N . GLU A 1 177 ? 16.213 5.244 -4.943 1.00 96.31 177 GLU A N 1
ATOM 1405 C CA . GLU A 1 177 ? 15.286 6.010 -4.107 1.00 96.31 177 GLU A CA 1
ATOM 1406 C C . GLU A 1 177 ? 14.181 5.118 -3.524 1.00 96.31 177 GLU A C 1
ATOM 1408 O O . GLU A 1 177 ? 13.859 5.229 -2.339 1.00 96.31 177 GLU A O 1
ATOM 1413 N N . GLN A 1 178 ? 13.640 4.176 -4.311 1.00 97.88 178 GLN A N 1
ATOM 1414 C CA . GLN A 1 178 ? 12.684 3.195 -3.790 1.00 97.88 178 GLN A CA 1
ATOM 1415 C C . GLN A 1 178 ? 13.287 2.413 -2.618 1.00 97.88 178 GLN A C 1
ATOM 1417 O O . GLN A 1 178 ? 12.663 2.308 -1.563 1.00 97.88 178 GLN A O 1
ATOM 1422 N N . ALA A 1 179 ? 14.503 1.884 -2.776 1.00 97.81 179 ALA A N 1
ATOM 1423 C CA . ALA A 1 179 ? 15.168 1.137 -1.714 1.00 97.81 179 ALA A CA 1
ATOM 1424 C C . ALA A 1 179 ? 15.421 2.003 -0.468 1.00 97.81 179 ALA A C 1
ATOM 1426 O O . ALA A 1 179 ? 15.175 1.552 0.647 1.00 97.81 179 ALA A O 1
ATOM 1427 N N . GLU A 1 180 ? 15.837 3.257 -0.635 1.00 98.56 180 GLU A N 1
ATOM 1428 C CA . GLU A 1 180 ? 16.067 4.183 0.480 1.00 98.56 180 GLU A CA 1
ATOM 1429 C C . GLU A 1 180 ? 14.774 4.550 1.218 1.00 98.56 180 GLU A C 1
ATOM 1431 O O . GLU A 1 180 ? 14.775 4.646 2.446 1.00 98.56 180 GLU A O 1
ATOM 1436 N N . CYS A 1 181 ? 13.647 4.680 0.513 1.00 98.62 181 CYS A N 1
ATOM 1437 C CA . CYS A 1 181 ? 12.344 4.890 1.144 1.00 98.62 181 CYS A CA 1
ATOM 1438 C C . CYS A 1 181 ? 11.899 3.674 1.972 1.00 98.62 181 CYS A C 1
ATOM 1440 O O . CYS A 1 181 ? 11.380 3.838 3.081 1.00 98.62 181 CYS A O 1
ATOM 1442 N N . TYR A 1 182 ? 12.130 2.459 1.463 1.00 98.62 182 TYR A N 1
ATOM 1443 C CA . TYR A 1 182 ? 11.873 1.223 2.207 1.00 98.62 182 TYR A CA 1
ATOM 1444 C C . TYR A 1 182 ? 12.780 1.125 3.444 1.00 98.62 182 TYR A C 1
ATOM 1446 O O . TYR A 1 182 ? 12.287 0.807 4.528 1.00 98.62 182 TYR A O 1
ATOM 1454 N N . GLU A 1 183 ? 14.072 1.451 3.317 1.00 98.69 183 GLU A N 1
ATOM 1455 C CA . GLU A 1 183 ? 15.017 1.479 4.444 1.00 98.69 183 GLU A CA 1
ATOM 1456 C C . GLU A 1 183 ? 14.552 2.455 5.526 1.00 98.69 183 GLU A C 1
ATOM 1458 O O . GLU A 1 183 ? 14.447 2.082 6.695 1.00 98.69 183 GLU A O 1
ATOM 1463 N N . ALA A 1 184 ? 14.212 3.687 5.136 1.00 98.75 184 ALA A N 1
ATOM 1464 C CA . ALA A 1 184 ? 13.763 4.723 6.057 1.00 98.75 184 ALA A CA 1
ATOM 1465 C C . ALA A 1 184 ? 12.504 4.297 6.823 1.00 98.75 184 ALA A C 1
ATOM 1467 O O . ALA A 1 184 ? 12.422 4.490 8.039 1.00 98.75 184 ALA A O 1
ATOM 1468 N N . ALA A 1 185 ? 11.535 3.682 6.136 1.00 98.62 185 ALA A N 1
ATOM 1469 C CA . ALA A 1 185 ? 10.338 3.145 6.772 1.00 98.62 185 ALA A CA 1
ATOM 1470 C C . ALA A 1 185 ? 10.690 2.026 7.767 1.00 98.62 185 ALA A C 1
ATOM 1472 O O . ALA A 1 185 ? 10.269 2.084 8.926 1.00 98.62 185 ALA A O 1
ATOM 1473 N N . MET A 1 186 ? 11.511 1.051 7.357 1.00 98.62 186 MET A N 1
ATOM 1474 C CA . MET A 1 186 ? 11.929 -0.067 8.211 1.00 98.62 186 MET A CA 1
ATOM 1475 C C . MET A 1 186 ? 12.663 0.409 9.464 1.00 98.62 186 MET A C 1
ATOM 1477 O O . MET A 1 186 ? 12.275 0.042 10.576 1.00 98.62 186 MET A O 1
ATOM 1481 N N . GLN A 1 187 ? 13.655 1.287 9.319 1.00 98.62 187 GLN A N 1
ATOM 1482 C CA . GLN A 1 187 ? 14.387 1.846 10.455 1.00 98.62 187 GLN A CA 1
ATOM 1483 C C . GLN A 1 187 ? 13.486 2.640 11.410 1.00 98.62 187 GLN A C 1
ATOM 1485 O O . GLN A 1 187 ? 13.692 2.612 12.626 1.00 98.62 187 GLN A O 1
ATOM 1490 N N . SER A 1 188 ? 12.459 3.307 10.881 1.00 98.44 188 SER A N 1
ATOM 1491 C CA . SER A 1 188 ? 11.573 4.159 11.675 1.00 98.44 188 SER A CA 1
ATOM 1492 C C . SER A 1 188 ? 10.553 3.374 12.500 1.00 98.44 188 SER A C 1
ATOM 1494 O O . SER A 1 188 ? 10.250 3.764 13.633 1.00 98.44 188 SER A O 1
ATOM 1496 N N . VAL A 1 189 ? 10.011 2.275 11.958 1.00 98.12 189 VAL A N 1
ATOM 1497 C CA . VAL A 1 189 ? 8.827 1.616 12.543 1.00 98.12 189 VAL A CA 1
ATOM 1498 C C . VAL A 1 189 ? 9.028 0.154 12.933 1.00 98.12 189 VAL A C 1
ATOM 1500 O O . VAL A 1 189 ? 8.387 -0.287 13.882 1.00 98.12 189 VAL A O 1
ATOM 1503 N N . TRP A 1 190 ? 9.920 -0.597 12.279 1.00 97.88 190 TRP A N 1
ATOM 1504 C CA . TRP A 1 190 ? 9.968 -2.064 12.401 1.00 97.88 190 TRP A CA 1
ATOM 1505 C C . TRP A 1 190 ? 10.234 -2.554 13.829 1.00 97.88 190 TRP A C 1
ATOM 1507 O O . TRP A 1 190 ? 9.600 -3.491 14.305 1.00 97.88 190 TRP A O 1
ATOM 1517 N N . ASN A 1 191 ? 11.146 -1.886 14.538 1.00 97.06 191 ASN A N 1
ATOM 1518 C CA . ASN A 1 191 ? 11.509 -2.235 15.914 1.00 97.06 191 ASN A CA 1
ATOM 1519 C C . ASN A 1 191 ? 10.672 -1.498 16.973 1.00 97.06 191 ASN A C 1
ATOM 1521 O O . ASN A 1 191 ? 10.964 -1.592 18.168 1.00 97.06 191 ASN A O 1
ATOM 1525 N N . GLN A 1 192 ? 9.659 -0.731 16.564 1.00 98.38 192 GLN A N 1
ATOM 1526 C CA . GLN A 1 192 ? 8.803 -0.031 17.511 1.00 98.38 192 GLN A CA 1
ATOM 1527 C C . GLN A 1 192 ? 7.845 -1.015 18.193 1.00 98.38 192 GLN A C 1
ATOM 1529 O O . GLN A 1 192 ? 7.228 -1.835 17.517 1.00 98.38 192 GLN A O 1
ATOM 1534 N N . PRO A 1 193 ? 7.622 -0.907 19.516 1.00 98.12 193 PRO A N 1
ATOM 1535 C CA . PRO A 1 193 ? 6.799 -1.868 20.257 1.00 98.12 193 PRO A CA 1
ATOM 1536 C C . PRO A 1 193 ? 5.317 -1.856 19.855 1.00 98.12 193 PRO A C 1
ATOM 1538 O O . PRO A 1 193 ? 4.591 -2.798 20.159 1.00 98.12 193 PRO A O 1
ATOM 1541 N N . TRP A 1 194 ? 4.853 -0.783 19.211 1.00 98.44 194 TRP A N 1
ATOM 1542 C CA . TRP A 1 194 ? 3.492 -0.676 18.693 1.00 98.44 194 TRP A CA 1
ATOM 1543 C C . TRP A 1 194 ? 3.329 -1.293 17.297 1.00 98.44 194 TRP A C 1
ATOM 1545 O O . TRP A 1 194 ? 2.193 -1.527 16.886 1.00 98.44 194 TRP A O 1
ATOM 1555 N N . CYS A 1 195 ? 4.421 -1.542 16.565 1.00 98.56 195 CYS A N 1
ATOM 1556 C CA . CYS A 1 195 ? 4.372 -2.087 15.213 1.00 98.56 195 CYS A CA 1
ATOM 1557 C C . CYS A 1 195 ? 4.141 -3.601 15.272 1.00 98.56 195 CYS A C 1
ATOM 1559 O O . CYS A 1 195 ? 4.946 -4.346 15.825 1.00 98.56 195 CYS A O 1
ATOM 1561 N N . ALA A 1 196 ? 3.031 -4.062 14.701 1.00 98.19 196 ALA A N 1
ATOM 1562 C CA . ALA A 1 196 ? 2.688 -5.481 14.606 1.00 98.19 196 ALA A CA 1
ATOM 1563 C C . ALA A 1 196 ? 3.023 -6.106 13.248 1.00 98.19 196 ALA A C 1
ATOM 1565 O O . ALA A 1 196 ? 2.815 -7.305 13.061 1.00 98.19 196 ALA A O 1
ATOM 1566 N N . GLY A 1 197 ? 3.514 -5.312 12.298 1.00 97.69 197 GLY A N 1
ATOM 1567 C CA . GLY A 1 197 ? 3.847 -5.775 10.959 1.00 97.69 197 GLY A CA 1
ATOM 1568 C C . GLY A 1 197 ? 3.583 -4.728 9.886 1.00 97.69 197 GLY A C 1
ATOM 1569 O O . GLY A 1 197 ? 2.994 -3.673 10.136 1.00 97.69 197 GLY A O 1
ATOM 1570 N N . ILE A 1 198 ? 4.044 -5.058 8.684 1.00 98.38 198 ILE A N 1
ATOM 1571 C CA . ILE A 1 198 ? 3.974 -4.215 7.495 1.00 98.38 198 ILE A CA 1
ATOM 1572 C C . ILE A 1 198 ? 3.511 -5.082 6.325 1.00 98.38 198 ILE A C 1
ATOM 1574 O O . ILE A 1 198 ? 4.046 -6.170 6.109 1.00 98.38 198 ILE A O 1
ATOM 1578 N N . PHE A 1 199 ? 2.532 -4.595 5.572 1.00 97.88 199 PHE A N 1
ATOM 1579 C CA . PHE A 1 199 ? 2.096 -5.167 4.305 1.00 97.88 199 PHE A CA 1
ATOM 1580 C C . PHE A 1 199 ? 2.538 -4.239 3.174 1.00 97.88 199 PHE A C 1
ATOM 1582 O O . PHE A 1 199 ? 2.012 -3.141 3.015 1.00 97.88 199 PHE A O 1
ATOM 1589 N N . TRP A 1 200 ? 3.533 -4.676 2.403 1.00 97.75 200 TRP A N 1
ATOM 1590 C CA . TRP A 1 200 ? 4.077 -3.887 1.300 1.00 97.75 200 TRP A CA 1
ATOM 1591 C C . TRP A 1 200 ? 3.153 -3.917 0.086 1.00 97.75 200 TRP A C 1
ATOM 1593 O O . TRP A 1 200 ? 2.789 -4.989 -0.405 1.00 97.75 200 TRP A O 1
ATOM 1603 N N . TRP A 1 201 ? 2.819 -2.734 -0.416 1.00 95.50 201 TRP A N 1
ATOM 1604 C CA . TRP A 1 201 ? 2.213 -2.550 -1.721 1.00 95.50 201 TRP A CA 1
ATOM 1605 C C . TRP A 1 201 ? 3.335 -2.419 -2.758 1.00 95.50 201 TRP A C 1
ATOM 1607 O O . TRP A 1 201 ? 4.132 -1.487 -2.706 1.00 95.50 201 TRP A O 1
ATOM 1617 N N . VAL A 1 202 ? 3.479 -3.345 -3.697 1.00 92.88 202 VAL A N 1
ATOM 1618 C CA . VAL A 1 202 ? 2.681 -4.564 -3.901 1.00 92.88 202 VAL A CA 1
ATOM 1619 C C . VAL A 1 202 ? 3.577 -5.669 -4.440 1.00 92.88 202 VAL A C 1
ATOM 1621 O O . VAL A 1 202 ? 4.679 -5.410 -4.906 1.00 92.88 202 VAL A O 1
ATOM 1624 N N . TRP A 1 203 ? 3.120 -6.915 -4.403 1.00 92.44 203 TRP A N 1
ATOM 1625 C CA . TRP A 1 203 ? 3.738 -7.982 -5.184 1.00 92.44 203 TRP A CA 1
ATOM 1626 C C . TRP A 1 203 ? 2.797 -8.378 -6.318 1.00 92.44 203 TRP A C 1
ATOM 1628 O O . TRP A 1 203 ? 1.666 -8.796 -6.065 1.00 92.44 203 TRP A O 1
ATOM 1638 N N . THR A 1 204 ? 3.234 -8.228 -7.568 1.00 87.38 204 THR A N 1
ATOM 1639 C CA . THR A 1 204 ? 2.403 -8.564 -8.729 1.00 87.38 204 THR A CA 1
ATOM 1640 C C . THR A 1 204 ? 2.482 -10.061 -9.041 1.00 87.38 204 THR A C 1
ATOM 1642 O O . THR A 1 204 ? 3.454 -10.744 -8.723 1.00 87.38 204 THR A O 1
ATOM 1645 N N . ALA A 1 205 ? 1.432 -10.593 -9.671 1.00 84.19 205 ALA A N 1
ATOM 1646 C CA . ALA A 1 205 ? 1.426 -11.969 -10.173 1.00 84.19 205 ALA A CA 1
ATOM 1647 C C . ALA A 1 205 ? 2.129 -12.109 -11.536 1.00 84.19 205 ALA A C 1
ATOM 1649 O O . ALA A 1 205 ? 2.263 -13.227 -12.034 1.00 84.19 205 ALA A O 1
ATOM 1650 N N . ASP A 1 206 ? 2.533 -10.993 -12.151 1.00 77.62 206 ASP A N 1
ATOM 1651 C CA . ASP A 1 206 ? 3.274 -10.994 -13.407 1.00 77.62 206 ASP A CA 1
ATOM 1652 C C . ASP A 1 206 ? 4.735 -11.388 -13.136 1.00 77.62 206 ASP A C 1
ATOM 1654 O O . ASP A 1 206 ? 5.467 -10.615 -12.514 1.00 77.62 206 ASP A O 1
ATOM 1658 N N . PRO A 1 207 ? 5.192 -12.567 -13.598 1.00 72.00 207 PRO A N 1
ATOM 1659 C CA . PRO A 1 207 ? 6.559 -13.019 -13.359 1.00 72.00 207 PRO A CA 1
ATOM 1660 C C . PRO A 1 207 ? 7.614 -12.191 -14.109 1.00 72.00 207 PRO A C 1
ATOM 1662 O O . PRO A 1 207 ? 8.803 -12.422 -13.899 1.00 72.00 207 PRO A O 1
ATOM 1665 N N . PHE A 1 208 ? 7.206 -11.274 -14.994 1.00 70.19 208 PHE A N 1
ATOM 1666 C CA . PHE A 1 208 ? 8.098 -10.410 -15.771 1.00 70.19 208 PHE A CA 1
ATOM 1667 C C . PHE A 1 208 ? 8.146 -8.959 -15.271 1.00 70.19 208 PHE A C 1
ATOM 1669 O O . PHE A 1 208 ? 8.917 -8.164 -15.809 1.00 70.19 208 PHE A O 1
ATOM 1676 N N . ALA A 1 209 ? 7.353 -8.604 -14.258 1.00 72.69 209 ALA A N 1
ATOM 1677 C CA . ALA A 1 209 ? 7.455 -7.305 -13.599 1.00 72.69 209 ALA A CA 1
ATOM 1678 C C . ALA A 1 209 ? 8.723 -7.236 -12.731 1.00 72.69 209 ALA A C 1
ATOM 1680 O O . ALA A 1 209 ? 9.189 -8.264 -12.238 1.00 72.69 209 ALA A O 1
ATOM 1681 N N . GLY A 1 210 ? 9.249 -6.036 -12.483 1.00 72.19 210 GLY A N 1
ATOM 1682 C CA . GLY A 1 210 ? 10.208 -5.800 -11.409 1.00 72.19 210 GLY A CA 1
ATOM 1683 C C . GLY A 1 210 ? 11.519 -5.137 -11.822 1.00 72.19 210 GLY A C 1
ATOM 1684 O O . GLY A 1 210 ? 11.817 -4.030 -11.397 1.00 72.19 210 GLY A O 1
ATOM 1685 N N . ALA A 1 211 ? 12.335 -5.769 -12.666 1.00 75.19 211 ALA A N 1
ATOM 1686 C CA . ALA A 1 211 ? 13.746 -5.371 -12.779 1.00 75.19 211 ALA A CA 1
ATOM 1687 C C . ALA A 1 211 ? 13.999 -3.934 -13.297 1.00 75.19 211 ALA A C 1
ATOM 1689 O O . ALA A 1 211 ? 15.015 -3.326 -12.957 1.00 75.19 211 ALA A O 1
ATOM 1690 N N . CYS A 1 212 ? 13.125 -3.392 -14.154 1.00 78.88 212 CYS A N 1
ATOM 1691 C CA . CYS A 1 212 ? 13.330 -2.105 -14.840 1.00 78.88 212 CYS A CA 1
ATOM 1692 C C . CYS A 1 212 ? 12.024 -1.312 -15.044 1.00 78.88 212 CYS A C 1
ATOM 1694 O O . CYS A 1 212 ? 11.869 -0.632 -16.059 1.00 78.88 212 CYS A O 1
ATOM 1696 N N . ASP A 1 213 ? 11.068 -1.415 -14.121 1.00 84.75 213 ASP A N 1
ATOM 1697 C CA . ASP A 1 213 ? 9.826 -0.635 -14.173 1.00 84.75 213 ASP A CA 1
ATOM 1698 C C . ASP A 1 213 ? 9.780 0.466 -13.108 1.00 84.75 213 ASP A C 1
ATOM 1700 O O . ASP A 1 213 ? 10.591 0.494 -12.184 1.00 84.75 213 ASP A O 1
ATOM 1704 N N . THR A 1 214 ? 8.818 1.376 -13.257 1.00 91.06 214 THR A N 1
ATOM 1705 C CA . THR A 1 214 ? 8.548 2.504 -12.353 1.00 91.06 214 THR A CA 1
ATOM 1706 C C . THR A 1 214 ? 7.357 2.246 -11.425 1.00 91.06 214 THR A C 1
ATOM 1708 O O . THR A 1 214 ? 6.726 3.183 -10.931 1.00 91.06 214 THR A O 1
ATOM 1711 N N . ASP A 1 215 ? 6.983 0.984 -11.236 1.00 92.38 215 ASP A N 1
ATOM 1712 C CA . ASP A 1 215 ? 5.855 0.574 -10.405 1.00 92.38 215 ASP A CA 1
ATOM 1713 C C . ASP A 1 215 ? 6.292 0.351 -8.944 1.00 92.38 215 ASP A C 1
ATOM 1715 O O . ASP A 1 215 ? 7.466 0.467 -8.579 1.00 92.38 215 ASP A O 1
ATOM 1719 N N . TYR A 1 216 ? 5.333 0.044 -8.079 1.00 96.00 216 TYR A N 1
ATOM 1720 C CA . TYR A 1 216 ? 5.518 -0.161 -6.645 1.00 96.00 216 TYR A CA 1
ATOM 1721 C C . TYR A 1 216 ? 6.273 -1.435 -6.287 1.00 96.00 216 TYR A C 1
ATOM 1723 O O . TYR A 1 216 ? 6.916 -1.490 -5.238 1.00 96.00 216 TYR A O 1
ATOM 1731 N N . ALA A 1 217 ? 6.173 -2.471 -7.123 1.00 94.56 217 ALA A N 1
ATOM 1732 C CA . ALA A 1 217 ? 6.660 -3.787 -6.749 1.00 94.56 217 ALA A CA 1
ATOM 1733 C C . ALA A 1 217 ? 8.176 -3.780 -6.522 1.00 94.56 217 ALA A C 1
ATOM 1735 O O . ALA A 1 217 ? 8.895 -3.298 -7.396 1.00 94.56 217 ALA A O 1
ATOM 1736 N N . PRO A 1 218 ? 8.677 -4.307 -5.387 1.00 94.25 218 PRO A N 1
ATOM 1737 C CA . PRO A 1 218 ? 10.111 -4.374 -5.123 1.00 94.25 218 PRO A CA 1
ATOM 1738 C C . PRO A 1 218 ? 10.782 -5.559 -5.833 1.00 94.25 218 PRO A C 1
ATOM 1740 O O . PRO A 1 218 ? 12.006 -5.639 -5.818 1.00 94.25 218 PRO A O 1
ATOM 1743 N N . HIS A 1 219 ? 9.997 -6.473 -6.423 1.00 90.81 219 HIS A N 1
ATOM 1744 C CA . HIS A 1 219 ? 10.471 -7.680 -7.107 1.00 90.81 219 HIS A CA 1
ATOM 1745 C C . HIS A 1 219 ? 11.605 -7.356 -8.084 1.00 90.81 219 HIS A C 1
ATOM 1747 O O . HIS A 1 219 ? 11.470 -6.444 -8.889 1.00 90.81 219 HIS A O 1
ATOM 1753 N N . ASP A 1 220 ? 12.720 -8.081 -8.011 1.00 89.06 220 ASP A N 1
ATOM 1754 C CA . ASP A 1 220 ? 13.902 -7.880 -8.862 1.00 89.06 220 ASP A CA 1
ATOM 1755 C C . ASP A 1 220 ? 14.531 -6.462 -8.800 1.00 89.06 220 ASP A C 1
ATOM 1757 O O . ASP A 1 220 ? 15.379 -6.122 -9.630 1.00 89.06 220 ASP A O 1
ATOM 1761 N N . LYS A 1 221 ? 14.195 -5.652 -7.783 1.00 91.31 221 LYS A N 1
ATOM 1762 C CA . LYS A 1 221 ? 14.784 -4.326 -7.503 1.00 91.31 221 LYS A CA 1
ATOM 1763 C C . LYS A 1 221 ? 15.640 -4.359 -6.227 1.00 91.31 221 LYS A C 1
ATOM 1765 O O . LYS A 1 221 ? 15.484 -5.260 -5.400 1.00 91.31 221 LYS A O 1
ATOM 1770 N N . PRO A 1 222 ? 16.512 -3.357 -5.986 1.00 94.81 222 PRO A N 1
ATOM 1771 C CA . PRO A 1 222 ? 17.301 -3.277 -4.751 1.00 94.81 222 PRO A CA 1
ATOM 1772 C C . PRO A 1 222 ? 16.452 -3.292 -3.465 1.00 94.81 222 PRO A C 1
ATOM 1774 O O . PRO A 1 222 ? 16.903 -3.798 -2.437 1.00 94.81 222 PRO A O 1
ATOM 1777 N N . ALA A 1 223 ? 15.207 -2.805 -3.529 1.00 96.25 223 ALA A N 1
ATOM 1778 C CA . ALA A 1 223 ? 14.255 -2.852 -2.420 1.00 96.25 223 ALA A CA 1
ATOM 1779 C C . ALA A 1 223 ? 13.892 -4.288 -1.980 1.00 96.25 223 ALA A C 1
ATOM 1781 O O . ALA A 1 223 ? 13.663 -4.514 -0.792 1.00 96.25 223 ALA A O 1
ATOM 1782 N N . GLU A 1 224 ? 13.881 -5.282 -2.882 1.00 95.19 224 GLU A N 1
ATOM 1783 C CA . GLU A 1 224 ? 13.662 -6.682 -2.488 1.00 95.19 224 GLU A CA 1
ATOM 1784 C C . GLU A 1 224 ? 14.811 -7.189 -1.614 1.00 95.19 224 GLU A C 1
ATOM 1786 O O . GLU A 1 224 ? 14.560 -7.734 -0.542 1.00 95.19 224 GLU A O 1
ATOM 1791 N N . GLU A 1 225 ? 16.066 -6.996 -2.027 1.00 94.50 225 GLU A N 1
ATOM 1792 C CA . GLU A 1 225 ? 17.231 -7.461 -1.257 1.00 94.50 225 GLU A CA 1
ATOM 1793 C C . GLU A 1 225 ? 17.271 -6.846 0.146 1.00 94.50 225 GLU A C 1
ATOM 1795 O O . GLU A 1 225 ? 17.558 -7.533 1.130 1.00 94.50 225 GLU A O 1
ATOM 1800 N N . LEU A 1 226 ? 16.899 -5.571 0.248 1.00 96.31 226 LEU A N 1
ATOM 1801 C CA . LEU A 1 226 ? 16.723 -4.883 1.519 1.00 96.31 226 LEU A CA 1
ATOM 1802 C C . LEU A 1 226 ? 15.666 -5.568 2.391 1.00 96.31 226 LEU A C 1
ATOM 1804 O O . LEU A 1 226 ? 15.943 -5.905 3.544 1.00 96.31 226 LEU A O 1
ATOM 1808 N N . LEU A 1 227 ? 14.472 -5.832 1.852 1.00 96.94 227 LEU A N 1
ATOM 1809 C CA . LEU A 1 227 ? 13.411 -6.506 2.605 1.00 96.94 227 LEU A CA 1
ATOM 1810 C C . LEU A 1 227 ? 13.814 -7.910 3.049 1.00 96.94 227 LEU A C 1
ATOM 1812 O O . LEU A 1 227 ? 13.510 -8.317 4.172 1.00 96.94 227 LEU A O 1
ATOM 1816 N N . ARG A 1 228 ? 14.530 -8.646 2.197 1.00 95.94 228 ARG A N 1
ATOM 1817 C CA . ARG A 1 228 ? 15.058 -9.970 2.539 1.00 95.94 228 ARG A CA 1
ATOM 1818 C C . ARG A 1 228 ? 15.993 -9.887 3.737 1.00 95.94 228 ARG A C 1
ATOM 1820 O O . ARG A 1 228 ? 15.809 -10.651 4.682 1.00 95.94 228 ARG A O 1
ATOM 1827 N N . ALA A 1 229 ? 16.922 -8.933 3.735 1.00 96.19 229 ALA A N 1
ATOM 1828 C CA . ALA A 1 229 ? 17.838 -8.720 4.849 1.00 96.19 229 ALA A CA 1
ATOM 1829 C C . ALA A 1 229 ? 17.092 -8.385 6.152 1.00 96.19 229 ALA A C 1
ATOM 1831 O O . ALA A 1 229 ? 17.336 -9.025 7.177 1.00 96.19 229 ALA A O 1
ATOM 1832 N N . TRP A 1 230 ? 16.136 -7.452 6.113 1.00 97.06 230 TRP A N 1
ATOM 1833 C CA . TRP A 1 230 ? 15.343 -7.083 7.289 1.00 97.06 230 TRP A CA 1
ATOM 1834 C C . TRP A 1 230 ? 14.493 -8.229 7.845 1.00 97.06 230 TRP A C 1
ATOM 1836 O O . TRP A 1 230 ? 14.360 -8.370 9.062 1.00 97.06 230 TRP A O 1
ATOM 1846 N N . TYR A 1 231 ? 13.932 -9.067 6.972 1.00 96.31 231 TYR A N 1
ATOM 1847 C CA . TYR A 1 231 ? 13.141 -10.236 7.366 1.00 96.31 231 TYR A CA 1
ATOM 1848 C C . TYR A 1 231 ? 13.986 -11.492 7.619 1.00 96.31 231 TYR A C 1
ATOM 1850 O O . TYR A 1 231 ? 13.438 -12.569 7.853 1.00 96.31 231 TYR A O 1
ATOM 1858 N N . GLY A 1 232 ? 15.318 -11.369 7.627 1.00 95.38 232 GLY A N 1
ATOM 1859 C CA . GLY A 1 232 ? 16.238 -12.458 7.957 1.00 95.38 232 GLY A CA 1
ATOM 1860 C C . GLY A 1 232 ? 16.337 -13.550 6.888 1.00 95.38 232 GLY A C 1
ATOM 1861 O O . GLY A 1 232 ? 16.835 -14.643 7.167 1.00 95.38 232 GLY A O 1
ATOM 1862 N N . ALA A 1 233 ? 15.872 -13.282 5.670 1.00 93.25 233 ALA A N 1
ATOM 1863 C CA . ALA A 1 233 ? 16.087 -14.147 4.522 1.00 93.25 233 ALA A CA 1
ATOM 1864 C C . ALA A 1 233 ? 17.488 -13.913 3.930 1.00 93.25 233 ALA A C 1
ATOM 1866 O O . ALA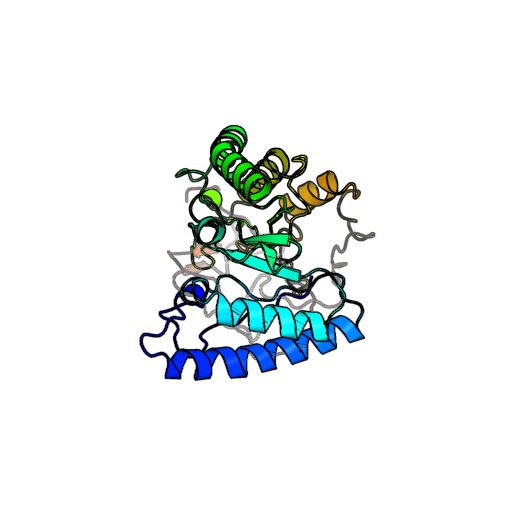 A 1 233 ? 18.028 -12.809 3.962 1.00 93.25 233 ALA A O 1
ATOM 1867 N N . GLY A 1 234 ? 18.087 -14.960 3.355 1.00 89.69 234 GLY A N 1
ATOM 1868 C CA . GLY A 1 234 ? 19.288 -14.789 2.530 1.00 89.69 234 GLY A CA 1
ATOM 1869 C C . GLY A 1 234 ? 18.980 -13.988 1.258 1.00 89.69 234 GLY A C 1
ATOM 1870 O O . GLY A 1 234 ? 17.796 -13.834 0.935 1.00 89.69 234 GLY A O 1
ATOM 1871 N N . PRO A 1 235 ? 20.005 -13.548 0.503 1.00 84.38 235 PRO A N 1
ATOM 1872 C CA . PRO A 1 235 ? 19.819 -12.857 -0.774 1.00 84.38 235 PRO A CA 1
ATOM 1873 C C . PRO A 1 235 ? 18.870 -13.608 -1.702 1.00 84.38 235 PRO A C 1
ATOM 1875 O O . PRO A 1 235 ? 18.681 -14.826 -1.535 1.00 84.38 235 PRO A O 1
ATOM 1878 N N . ARG A 1 236 ? 18.246 -12.918 -2.662 1.00 80.94 236 ARG A N 1
ATOM 1879 C CA . ARG A 1 236 ? 17.350 -13.594 -3.603 1.00 80.94 236 ARG A CA 1
ATOM 1880 C C . ARG A 1 236 ? 18.105 -14.766 -4.231 1.00 80.94 236 ARG A C 1
ATOM 1882 O O . ARG A 1 236 ? 19.231 -14.581 -4.707 1.00 80.94 236 ARG A O 1
ATOM 1889 N N . PRO A 1 237 ? 17.533 -15.985 -4.225 1.00 71.56 237 PRO A N 1
ATOM 1890 C CA . PRO A 1 237 ? 18.141 -17.095 -4.927 1.00 71.56 237 PRO A CA 1
ATOM 1891 C C . PRO A 1 237 ? 18.233 -16.690 -6.391 1.00 71.56 237 PRO A C 1
ATOM 1893 O O . PRO A 1 237 ? 17.222 -16.618 -7.085 1.00 71.56 237 PRO A O 1
ATOM 1896 N N . THR A 1 238 ? 19.442 -16.397 -6.865 1.00 64.88 238 THR A N 1
ATOM 1897 C CA . THR A 1 238 ? 19.670 -16.368 -8.303 1.00 64.88 238 THR A CA 1
ATOM 1898 C C . THR A 1 238 ? 19.364 -17.792 -8.746 1.00 64.88 238 THR A C 1
ATOM 1900 O O . THR A 1 238 ? 20.003 -18.713 -8.211 1.00 64.88 238 THR A O 1
ATOM 1903 N N . PRO A 1 239 ? 18.359 -18.024 -9.617 1.00 56.16 239 PRO A N 1
ATOM 1904 C CA . PRO A 1 239 ? 18.084 -19.379 -10.075 1.00 56.16 239 PRO A CA 1
ATOM 1905 C C . PRO A 1 239 ? 19.420 -19.962 -10.533 1.00 56.16 239 PRO A C 1
ATOM 1907 O O . PRO A 1 239 ? 20.243 -19.220 -11.050 1.00 56.16 239 PRO A O 1
ATOM 1910 N N . THR A 1 240 ? 19.732 -21.212 -10.198 1.00 44.91 240 THR A N 1
ATOM 1911 C CA . THR A 1 240 ? 21.006 -21.828 -10.595 1.00 44.91 240 THR A CA 1
ATOM 1912 C C . THR A 1 240 ? 20.705 -23.013 -11.511 1.00 44.91 240 THR A C 1
ATOM 1914 O O . THR A 1 240 ? 20.032 -23.946 -11.069 1.00 44.91 240 THR A O 1
ATOM 1917 N N . PRO A 1 241 ? 21.192 -22.999 -12.766 1.00 51.56 241 PRO A N 1
ATOM 1918 C CA . PRO A 1 241 ? 21.934 -21.894 -13.380 1.00 51.56 241 PRO A CA 1
ATOM 1919 C C . PRO A 1 241 ? 21.076 -20.628 -13.421 1.00 51.56 241 PRO A C 1
ATOM 1921 O O . PRO A 1 241 ? 19.847 -20.742 -13.469 1.00 51.56 241 PRO A O 1
ATOM 1924 N N . THR A 1 242 ? 21.719 -19.448 -13.377 1.00 43.69 242 THR A N 1
ATOM 1925 C CA . THR A 1 242 ? 21.032 -18.181 -13.680 1.00 43.69 242 THR A CA 1
ATOM 1926 C C . THR A 1 242 ? 20.180 -18.477 -14.900 1.00 43.69 242 THR A C 1
ATOM 1928 O O . THR A 1 242 ? 20.701 -19.129 -15.813 1.00 43.69 242 THR A O 1
ATOM 1931 N N . PRO A 1 243 ? 18.902 -18.075 -14.970 1.00 47.81 243 PRO A N 1
ATOM 1932 C CA . PRO A 1 243 ? 18.227 -18.029 -16.243 1.00 47.81 243 PRO A CA 1
ATOM 1933 C C . PRO A 1 243 ? 18.894 -16.878 -17.002 1.00 47.81 243 PRO A C 1
ATOM 1935 O O . PRO A 1 243 ? 18.307 -15.845 -17.270 1.00 47.81 243 PRO A O 1
ATOM 1938 N N . THR A 1 244 ? 20.167 -17.037 -17.361 1.00 44.12 244 THR A N 1
ATOM 1939 C CA . THR A 1 244 ? 20.550 -16.841 -18.734 1.00 44.12 244 THR A CA 1
ATOM 1940 C C . THR A 1 244 ? 19.517 -17.673 -19.476 1.00 44.12 244 THR A C 1
ATOM 1942 O O . THR A 1 244 ? 19.529 -18.900 -19.309 1.00 44.12 244 THR A O 1
ATOM 1945 N N . PRO A 1 245 ? 18.556 -17.083 -20.211 1.00 50.66 245 PRO A N 1
ATOM 1946 C CA . PRO A 1 245 ? 17.976 -17.844 -21.299 1.00 50.66 245 PRO A CA 1
ATOM 1947 C C . PRO A 1 245 ? 19.182 -18.476 -21.989 1.00 50.66 245 PRO A C 1
ATOM 1949 O O . PRO A 1 245 ? 20.082 -17.755 -22.425 1.00 50.66 245 PRO A O 1
ATOM 1952 N N . VAL A 1 246 ? 19.311 -19.806 -21.919 1.00 49.28 246 VAL A N 1
ATOM 1953 C CA . VAL A 1 246 ? 20.335 -20.483 -22.704 1.00 49.28 246 VAL A CA 1
ATOM 1954 C C . VAL A 1 246 ? 19.951 -20.073 -24.100 1.00 49.28 246 VAL A C 1
ATOM 1956 O O . VAL A 1 246 ? 18.856 -20.413 -24.547 1.00 49.28 246 VAL A O 1
ATOM 1959 N N . THR A 1 247 ? 20.757 -19.199 -24.693 1.00 54.19 247 THR A N 1
ATOM 1960 C CA . THR A 1 247 ? 20.466 -18.658 -25.999 1.00 54.19 247 THR A CA 1
ATOM 1961 C C . THR A 1 247 ? 20.441 -19.859 -26.923 1.00 54.19 247 THR A C 1
ATOM 1963 O O . THR A 1 247 ? 21.466 -20.475 -27.215 1.00 54.19 247 THR A O 1
ATOM 1966 N N . ASP A 1 248 ? 19.231 -20.272 -27.282 1.00 61.44 248 ASP A N 1
ATOM 1967 C CA . ASP A 1 248 ? 19.006 -21.345 -28.215 1.00 61.44 248 ASP A CA 1
ATOM 1968 C C . ASP A 1 248 ? 19.246 -20.777 -29.611 1.00 61.44 248 ASP A C 1
ATOM 1970 O O . ASP A 1 248 ? 18.328 -20.428 -30.350 1.00 61.44 248 ASP A O 1
ATOM 1974 N N . TYR A 1 249 ? 20.524 -20.669 -29.971 1.00 68.25 249 TYR A N 1
ATOM 1975 C CA . TYR A 1 249 ? 20.934 -20.296 -31.320 1.00 68.25 249 TYR A CA 1
ATOM 1976 C C . TYR A 1 249 ? 20.599 -21.386 -32.356 1.00 68.25 249 TYR A C 1
ATOM 1978 O O . TYR A 1 249 ? 20.916 -21.212 -33.529 1.00 68.25 249 TYR A O 1
ATOM 1986 N N . SER A 1 250 ? 19.979 -22.512 -31.963 1.00 75.31 250 SER A N 1
ATOM 1987 C CA . SER A 1 250 ? 19.477 -23.504 -32.921 1.00 75.31 250 SER A CA 1
ATOM 1988 C C . SER A 1 250 ? 18.167 -23.071 -33.587 1.00 75.31 250 SER A C 1
ATOM 1990 O O . SER A 1 250 ? 17.841 -23.577 -34.663 1.00 75.31 250 SER A O 1
ATOM 1992 N N . VAL A 1 251 ? 17.443 -22.108 -32.996 1.00 78.25 251 VAL A N 1
ATOM 1993 C CA . VAL A 1 251 ? 16.227 -21.517 -33.567 1.00 78.25 251 VAL A CA 1
ATOM 1994 C C . VAL A 1 251 ? 16.305 -19.992 -33.490 1.00 78.25 251 VAL A C 1
ATOM 1996 O O . VAL A 1 251 ? 15.873 -19.372 -32.521 1.00 78.25 251 VAL A O 1
ATOM 1999 N N . THR A 1 252 ? 16.831 -19.374 -34.546 1.00 84.50 252 THR A N 1
ATOM 2000 C CA . THR A 1 252 ? 16.908 -17.915 -34.691 1.00 84.50 252 THR A CA 1
ATOM 200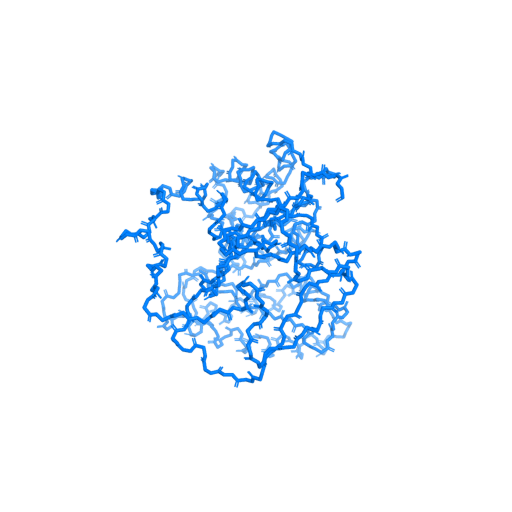1 C C . THR A 1 252 ? 15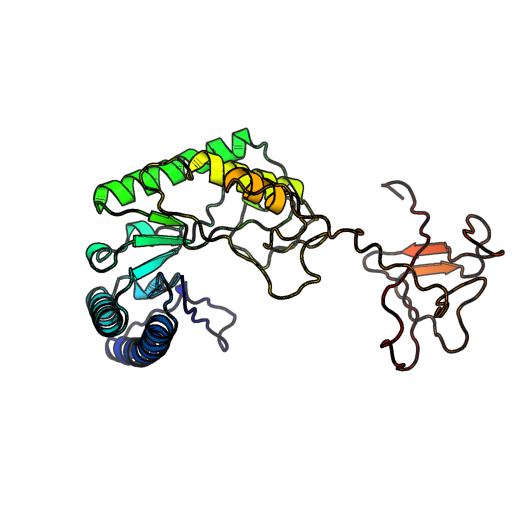.986 -17.410 -35.800 1.00 84.50 252 THR A C 1
ATOM 2003 O O . THR A 1 252 ? 15.550 -18.160 -36.675 1.00 84.50 252 THR A O 1
ATOM 2006 N N . MET A 1 253 ? 15.629 -16.132 -35.715 1.00 87.44 253 MET A N 1
ATOM 2007 C CA . MET A 1 253 ? 14.978 -15.369 -36.777 1.00 87.44 253 MET A CA 1
ATOM 2008 C C . MET A 1 253 ? 15.560 -13.967 -36.702 1.00 87.44 253 MET A C 1
ATOM 2010 O O . MET A 1 253 ? 15.417 -13.295 -35.676 1.00 87.44 253 MET A O 1
ATOM 2014 N N . ASP A 1 254 ? 16.258 -13.567 -37.754 1.00 89.25 254 ASP A N 1
ATOM 2015 C CA . ASP A 1 254 ? 16.931 -12.278 -37.785 1.00 89.25 254 ASP A CA 1
ATOM 2016 C C . ASP A 1 254 ? 15.887 -11.189 -38.003 1.00 89.25 254 ASP A C 1
ATOM 2018 O O . ASP A 1 254 ? 15.050 -11.299 -38.881 1.00 89.25 254 ASP A O 1
ATOM 2022 N N . ILE A 1 255 ? 15.901 -10.121 -37.210 1.00 90.31 255 ILE A N 1
ATOM 2023 C CA . ILE A 1 255 ? 15.075 -8.945 -37.527 1.00 90.31 255 ILE A CA 1
ATOM 2024 C C . ILE A 1 255 ? 15.814 -8.072 -38.543 1.00 90.31 255 ILE A C 1
ATOM 2026 O O . ILE A 1 255 ? 15.220 -7.577 -39.499 1.00 90.31 255 ILE A O 1
ATOM 2030 N N . TYR A 1 256 ? 17.118 -7.916 -38.330 1.00 91.44 256 TYR A N 1
ATOM 2031 C CA . TYR A 1 256 ? 18.031 -7.153 -39.161 1.00 91.44 256 TYR A CA 1
ATOM 2032 C C . TYR A 1 256 ? 19.438 -7.759 -39.034 1.00 91.44 256 TYR A C 1
ATOM 2034 O O . TYR A 1 256 ? 19.882 -8.032 -37.916 1.00 91.44 256 TYR A O 1
ATOM 2042 N N . GLY A 1 257 ? 20.102 -7.971 -40.172 1.00 89.19 257 GLY A N 1
ATOM 2043 C CA . GLY A 1 257 ? 21.494 -8.423 -40.281 1.00 89.19 257 GLY A CA 1
ATOM 2044 C C . GLY A 1 257 ? 22.331 -7.380 -41.018 1.00 89.19 257 GLY A C 1
ATOM 2045 O O . GLY A 1 257 ? 22.616 -6.333 -40.459 1.00 89.19 257 GLY A O 1
ATOM 2046 N N . ASP A 1 258 ? 22.665 -7.637 -42.283 1.00 91.69 258 ASP A N 1
ATOM 2047 C CA . ASP A 1 258 ? 23.164 -6.599 -43.206 1.00 91.69 258 ASP A CA 1
ATOM 2048 C C . ASP A 1 258 ? 22.033 -5.896 -43.965 1.00 91.69 258 ASP A C 1
ATOM 2050 O O . ASP A 1 258 ? 22.243 -4.925 -44.675 1.00 91.69 258 ASP A O 1
ATOM 2054 N N . GLU A 1 259 ? 20.817 -6.407 -43.827 1.00 91.88 259 GLU A N 1
ATOM 2055 C CA . GLU A 1 259 ? 19.600 -5.838 -44.375 1.00 91.88 259 GLU A CA 1
ATOM 2056 C C . GLU A 1 259 ? 18.420 -6.238 -43.483 1.00 91.88 259 GLU A C 1
ATOM 2058 O O . GLU A 1 259 ? 18.524 -7.129 -42.628 1.00 91.88 259 GLU A O 1
ATOM 2063 N N . LEU A 1 260 ? 17.286 -5.562 -43.665 1.00 91.81 260 LEU A N 1
ATOM 2064 C CA . LEU A 1 260 ? 16.050 -5.923 -42.982 1.00 91.81 260 LEU A CA 1
ATOM 2065 C C . LEU A 1 260 ? 15.544 -7.277 -43.507 1.00 91.81 260 LEU A C 1
ATOM 2067 O O . LEU A 1 260 ? 15.467 -7.477 -44.719 1.00 91.81 260 LEU A O 1
ATOM 2071 N N . GLU A 1 261 ? 15.164 -8.192 -42.610 1.00 90.88 261 GLU A N 1
ATOM 2072 C CA . GLU A 1 261 ? 14.706 -9.532 -43.005 1.00 90.88 261 GLU A CA 1
ATOM 2073 C C . GLU A 1 261 ? 13.506 -9.467 -43.968 1.00 90.88 261 GLU A C 1
ATOM 2075 O O . GLU A 1 261 ? 12.577 -8.664 -43.810 1.00 90.88 261 GLU A O 1
ATOM 2080 N N . LEU A 1 262 ? 13.507 -10.356 -44.966 1.00 82.75 262 LEU A N 1
ATOM 2081 C CA . LEU A 1 262 ? 12.438 -10.463 -45.952 1.00 82.75 262 LEU A CA 1
ATOM 2082 C C . LEU A 1 262 ? 11.065 -10.626 -45.276 1.00 82.75 262 LEU A C 1
ATOM 2084 O O . LEU A 1 262 ? 10.858 -11.507 -44.448 1.00 82.75 262 LEU A O 1
ATOM 2088 N N . GLY A 1 263 ? 10.097 -9.807 -45.694 1.00 85.50 263 GLY A N 1
ATOM 2089 C CA . GLY A 1 263 ? 8.737 -9.817 -45.141 1.00 85.50 263 GLY A CA 1
ATOM 2090 C C . GLY A 1 263 ? 8.525 -8.826 -43.998 1.00 85.50 263 GLY A C 1
ATOM 2091 O O . GLY A 1 263 ? 7.390 -8.662 -43.544 1.00 85.50 263 GLY A O 1
ATOM 2092 N N . ARG A 1 264 ? 9.580 -8.124 -43.571 1.00 89.50 264 ARG A N 1
ATOM 2093 C CA . ARG A 1 264 ? 9.470 -7.000 -42.645 1.00 89.50 264 ARG A CA 1
ATOM 2094 C C . ARG A 1 264 ? 9.349 -5.671 -43.384 1.00 89.50 264 ARG A C 1
ATOM 2096 O O . ARG A 1 264 ? 9.880 -5.495 -44.478 1.00 89.50 264 ARG A O 1
ATOM 2103 N N . ALA A 1 265 ? 8.639 -4.731 -42.773 1.00 91.38 265 ALA A N 1
ATOM 2104 C CA . ALA A 1 265 ? 8.467 -3.373 -43.266 1.00 91.38 265 ALA A CA 1
ATOM 2105 C C . ALA A 1 265 ? 8.912 -2.367 -42.204 1.00 91.38 265 ALA A C 1
ATOM 2107 O O . ALA A 1 265 ? 8.573 -2.510 -41.030 1.00 91.38 265 ALA A O 1
ATOM 2108 N N . ASP A 1 266 ? 9.632 -1.331 -42.625 1.00 92.12 266 ASP A N 1
ATOM 2109 C CA . ASP A 1 266 ? 9.987 -0.214 -41.755 1.00 92.12 266 ASP A CA 1
ATOM 2110 C C . ASP A 1 266 ? 8.760 0.683 -41.523 1.00 92.12 266 ASP A C 1
ATOM 2112 O O . ASP A 1 266 ? 8.235 1.313 -42.443 1.00 92.12 266 ASP A O 1
ATOM 2116 N N . TRP A 1 267 ? 8.265 0.674 -40.288 1.00 94.75 267 TRP A N 1
ATOM 2117 C CA . TRP A 1 267 ? 7.150 1.475 -39.776 1.00 94.75 267 TRP A CA 1
ATOM 2118 C C . TRP A 1 267 ? 7.636 2.495 -38.740 1.00 94.75 267 TRP A C 1
ATOM 2120 O O . TRP A 1 267 ? 6.866 2.957 -37.891 1.00 94.75 267 TRP A O 1
ATOM 2130 N N . SER A 1 268 ? 8.929 2.809 -38.756 1.00 93.62 268 SER A N 1
ATOM 2131 C CA . SER A 1 268 ? 9.530 3.737 -37.814 1.00 93.62 268 SER A CA 1
ATOM 2132 C C . SER A 1 268 ? 8.926 5.132 -37.952 1.00 93.62 268 SER A C 1
ATOM 2134 O O . SER A 1 268 ? 8.503 5.561 -39.028 1.00 93.62 268 SER A O 1
ATOM 2136 N N . TRP A 1 269 ? 8.881 5.874 -36.848 1.00 95.88 269 TRP A N 1
ATOM 2137 C CA . TRP A 1 269 ? 8.282 7.205 -36.819 1.00 95.88 269 TRP A CA 1
ATOM 2138 C C . TRP A 1 269 ? 9.198 8.193 -36.109 1.00 95.88 269 TRP A C 1
ATOM 2140 O O . TRP A 1 269 ? 9.861 7.865 -35.126 1.00 95.88 269 TRP A O 1
ATOM 2150 N N . ARG A 1 270 ? 9.214 9.438 -36.605 1.00 91.94 270 ARG A N 1
ATOM 2151 C CA . ARG A 1 270 ? 10.038 10.536 -36.063 1.00 91.94 270 ARG A CA 1
ATOM 2152 C C . ARG A 1 270 ? 11.498 10.123 -35.818 1.00 91.94 270 ARG A C 1
ATOM 2154 O O . ARG A 1 270 ? 12.093 10.499 -34.813 1.00 91.94 270 ARG A O 1
ATOM 2161 N N . VAL A 1 271 ? 12.064 9.364 -36.749 1.00 94.19 271 VAL A N 1
ATOM 2162 C CA . VAL A 1 271 ? 13.459 8.924 -36.747 1.00 94.19 271 VAL A CA 1
ATOM 2163 C C . VAL A 1 271 ? 14.090 9.260 -38.091 1.00 94.19 271 VAL A C 1
ATOM 2165 O O . VAL A 1 271 ? 13.423 9.218 -39.125 1.00 94.19 271 VAL A O 1
ATOM 2168 N N . VAL A 1 272 ? 15.375 9.598 -38.070 1.00 93.38 272 VAL A N 1
ATOM 2169 C CA . VAL A 1 272 ? 16.228 9.537 -39.258 1.00 93.38 272 VAL A CA 1
ATOM 2170 C C . VAL A 1 272 ? 17.051 8.262 -39.138 1.00 93.38 272 VAL A C 1
ATOM 2172 O O . VAL A 1 272 ? 17.898 8.173 -38.246 1.00 93.38 272 VAL A O 1
ATOM 2175 N N . SER A 1 273 ? 16.759 7.274 -39.980 1.00 92.06 273 SER A N 1
ATOM 2176 C CA . SER A 1 273 ? 17.450 5.986 -40.010 1.00 92.06 273 SER A CA 1
ATOM 2177 C C . SER A 1 273 ? 18.262 5.817 -41.291 1.00 92.06 273 SER A C 1
ATOM 2179 O O . SER A 1 273 ? 17.856 6.253 -42.368 1.00 92.06 273 SER A O 1
ATOM 2181 N N . ASP A 1 274 ? 19.410 5.166 -41.153 1.00 93.19 274 ASP A N 1
ATOM 2182 C CA . ASP A 1 274 ? 20.197 4.601 -42.240 1.00 93.19 274 ASP A CA 1
ATOM 2183 C C . ASP A 1 274 ? 20.372 3.106 -41.952 1.00 93.19 274 ASP A C 1
ATOM 2185 O O . ASP A 1 274 ? 21.022 2.725 -40.979 1.00 93.19 274 ASP A O 1
ATOM 2189 N N . LEU A 1 275 ? 19.719 2.276 -42.767 1.00 93.38 275 LEU A N 1
ATOM 2190 C CA . LEU A 1 275 ? 19.759 0.812 -42.678 1.00 93.38 275 LEU A CA 1
ATOM 2191 C C . LEU A 1 275 ? 20.956 0.217 -43.437 1.00 93.38 275 LEU A C 1
ATOM 2193 O O . LEU A 1 275 ? 20.979 -0.983 -43.653 1.00 93.38 275 LEU A O 1
ATOM 2197 N N . ALA A 1 276 ? 21.889 1.044 -43.912 1.00 95.06 276 ALA A N 1
ATOM 2198 C CA . ALA A 1 276 ? 23.101 0.613 -44.599 1.00 95.06 276 ALA A CA 1
ATOM 2199 C C . ALA A 1 276 ? 24.353 1.265 -43.991 1.00 95.06 276 ALA A C 1
ATOM 2201 O O . ALA A 1 276 ? 25.373 1.431 -44.666 1.00 95.06 276 ALA A O 1
ATOM 2202 N N . ALA A 1 277 ? 24.281 1.663 -42.717 1.00 93.81 277 ALA A N 1
ATOM 2203 C CA . ALA A 1 277 ? 25.391 2.308 -42.037 1.00 93.81 277 ALA A CA 1
ATOM 2204 C C . ALA A 1 277 ? 26.546 1.318 -41.837 1.00 93.81 277 ALA A C 1
ATOM 2206 O O . ALA A 1 277 ? 26.333 0.150 -41.529 1.00 93.81 277 ALA A O 1
ATOM 2207 N N . THR A 1 278 ? 27.785 1.788 -41.973 1.00 94.31 278 THR A N 1
ATOM 2208 C CA . THR A 1 278 ? 28.987 0.932 -41.881 1.00 94.31 278 THR A CA 1
ATOM 2209 C C . THR A 1 278 ? 29.916 1.312 -40.728 1.00 94.31 278 THR A C 1
ATOM 2211 O O . THR A 1 278 ? 30.946 0.679 -40.516 1.00 94.31 278 THR A O 1
ATOM 2214 N N . ASP A 1 279 ? 29.584 2.373 -39.992 1.00 85.94 279 ASP A N 1
ATOM 2215 C CA . ASP A 1 279 ? 30.499 3.005 -39.034 1.00 85.94 279 ASP A CA 1
ATOM 2216 C C . ASP A 1 279 ? 30.678 2.183 -37.746 1.00 85.94 279 ASP A C 1
ATOM 2218 O O . ASP A 1 279 ? 31.738 2.219 -37.120 1.00 85.94 279 ASP A O 1
ATOM 2222 N N . ALA A 1 280 ? 29.645 1.434 -37.350 1.00 86.69 280 ALA A N 1
ATOM 2223 C CA . ALA A 1 280 ? 29.637 0.599 -36.154 1.00 86.69 280 ALA A CA 1
ATOM 2224 C C . ALA A 1 280 ? 28.804 -0.664 -36.390 1.00 86.69 280 ALA A C 1
ATOM 2226 O O . ALA A 1 280 ? 27.581 -0.649 -36.253 1.00 86.69 280 ALA A O 1
ATOM 2227 N N . VAL A 1 281 ? 29.477 -1.757 -36.746 1.00 89.38 281 VAL A N 1
ATOM 2228 C CA . VAL A 1 281 ? 28.851 -3.031 -37.121 1.00 89.38 281 VAL A CA 1
ATOM 2229 C C . VAL A 1 281 ? 29.234 -4.101 -36.104 1.00 89.38 281 VAL A C 1
ATOM 2231 O O . VAL A 1 281 ? 30.415 -4.297 -35.818 1.00 89.38 281 VAL A O 1
ATOM 2234 N N . HIS A 1 282 ? 28.239 -4.784 -35.532 1.00 86.56 282 HIS A N 1
ATOM 2235 C CA . HIS A 1 282 ? 28.483 -5.883 -34.593 1.00 86.56 282 HIS A CA 1
ATOM 2236 C C . HIS A 1 282 ? 28.919 -7.165 -35.321 1.00 86.56 282 HIS A C 1
ATOM 2238 O O . HIS A 1 282 ? 29.882 -7.818 -34.923 1.00 86.56 282 HIS A O 1
ATOM 2244 N N . THR A 1 283 ? 28.216 -7.499 -36.404 1.00 84.94 283 THR A N 1
ATOM 2245 C CA . THR A 1 283 ? 28.436 -8.660 -37.279 1.00 84.94 283 THR A CA 1
ATOM 2246 C C . THR A 1 283 ? 28.022 -8.293 -38.698 1.00 84.94 283 THR A C 1
ATOM 2248 O O . THR A 1 283 ? 27.027 -7.592 -38.841 1.00 84.94 283 THR A O 1
ATOM 2251 N N . GLY A 1 284 ? 28.725 -8.799 -39.715 1.00 92.44 284 GLY A N 1
ATOM 2252 C CA . GLY A 1 284 ? 28.440 -8.483 -41.120 1.00 92.44 284 GLY A CA 1
ATOM 2253 C C . GLY A 1 284 ? 29.190 -7.244 -41.617 1.00 92.44 284 GLY A C 1
ATOM 2254 O O . GLY A 1 284 ? 30.315 -6.978 -41.187 1.00 92.44 284 GLY A O 1
ATOM 2255 N N . GLU A 1 285 ? 28.567 -6.514 -42.533 1.00 96.12 285 GLU A N 1
ATOM 2256 C CA . GLU A 1 285 ? 29.058 -5.300 -43.187 1.00 96.12 285 GLU A CA 1
ATOM 2257 C C . GLU A 1 285 ? 28.229 -4.049 -42.856 1.00 96.12 285 GLU A C 1
ATOM 2259 O O . GLU A 1 285 ? 28.752 -2.943 -42.999 1.00 96.12 285 GLU A O 1
ATOM 2264 N N . GLN A 1 286 ? 26.970 -4.193 -42.421 1.00 95.38 286 GLN A N 1
ATOM 2265 C CA . GLN A 1 286 ? 26.048 -3.074 -42.204 1.00 95.38 286 GLN A CA 1
ATOM 2266 C C . GLN A 1 286 ? 25.388 -3.102 -40.820 1.00 95.38 286 GLN A C 1
ATOM 2268 O O . GLN A 1 286 ? 25.274 -4.125 -40.150 1.00 95.38 286 GLN A O 1
ATOM 2273 N N . SER A 1 287 ? 24.928 -1.939 -40.374 1.00 93.94 287 SER A N 1
ATOM 2274 C CA . SER A 1 287 ? 24.157 -1.742 -39.154 1.00 93.94 287 SER A CA 1
ATOM 2275 C C . SER A 1 287 ? 23.079 -0.681 -39.351 1.00 93.94 287 SER A C 1
ATOM 2277 O O . SER A 1 287 ? 23.064 0.055 -40.338 1.00 93.94 287 SER A O 1
ATOM 2279 N N . ILE A 1 288 ? 22.159 -0.602 -38.391 1.00 93.50 288 ILE A N 1
ATOM 2280 C CA . ILE A 1 288 ? 21.170 0.470 -38.344 1.00 93.50 288 ILE A CA 1
ATOM 2281 C C . ILE A 1 288 ? 21.776 1.641 -37.576 1.00 93.50 288 ILE A C 1
ATOM 2283 O O . ILE A 1 288 ? 21.976 1.553 -36.363 1.00 93.50 288 ILE A O 1
ATOM 2287 N N . LEU A 1 289 ? 21.985 2.766 -38.253 1.00 92.88 289 LEU A N 1
ATOM 2288 C CA . LEU A 1 289 ? 22.148 4.053 -37.587 1.00 92.88 289 LEU A CA 1
ATOM 2289 C C . LEU A 1 289 ? 20.769 4.692 -37.439 1.00 92.88 289 LEU A C 1
ATOM 2291 O O . LEU A 1 289 ? 20.058 4.869 -38.423 1.00 92.88 289 LEU A O 1
ATOM 2295 N N . ALA A 1 290 ? 20.392 5.088 -36.227 1.00 91.88 290 ALA A N 1
ATOM 2296 C CA . ALA A 1 290 ? 19.131 5.779 -35.990 1.00 91.88 290 ALA A CA 1
ATOM 2297 C C . ALA A 1 290 ? 19.319 6.995 -35.089 1.00 91.88 290 ALA A C 1
ATOM 2299 O O . ALA A 1 290 ? 19.906 6.912 -34.013 1.00 91.88 290 ALA A O 1
ATOM 2300 N N . ARG A 1 291 ? 18.770 8.131 -35.524 1.00 91.81 291 ARG A N 1
ATOM 2301 C CA . ARG A 1 291 ? 18.672 9.364 -34.739 1.00 91.81 291 ARG A CA 1
ATOM 2302 C C . ARG A 1 291 ? 17.204 9.618 -34.425 1.00 91.81 291 ARG A C 1
ATOM 2304 O O . ARG A 1 291 ? 16.437 10.028 -35.300 1.00 91.81 291 ARG A O 1
ATOM 2311 N N . LEU A 1 292 ? 16.810 9.305 -33.193 1.00 88.75 292 LEU A N 1
ATOM 2312 C CA . LEU A 1 292 ? 15.430 9.430 -32.730 1.00 88.75 292 LEU A CA 1
ATOM 2313 C C . LEU A 1 292 ? 15.112 10.895 -32.403 1.00 88.75 292 LEU A C 1
ATOM 2315 O O . LEU A 1 292 ? 15.845 11.551 -31.669 1.00 88.75 292 LEU A O 1
ATOM 2319 N N . GLY A 1 293 ? 14.003 11.411 -32.929 1.00 85.00 293 GLY A N 1
ATOM 2320 C CA . GLY A 1 293 ? 13.414 12.657 -32.445 1.00 85.00 293 GLY A CA 1
ATOM 2321 C C . GLY A 1 293 ? 12.626 12.444 -31.143 1.00 85.00 293 GLY A C 1
ATOM 2322 O O . GLY A 1 293 ? 12.436 11.306 -30.711 1.00 85.00 293 GLY A O 1
ATOM 2323 N N . PRO A 1 294 ? 12.092 13.515 -30.525 1.00 82.25 294 PRO A N 1
ATOM 2324 C CA . PRO A 1 294 ? 11.235 13.396 -29.348 1.00 82.25 294 PRO A CA 1
ATOM 2325 C C . PRO A 1 294 ? 10.047 12.461 -29.597 1.00 82.25 294 PRO A C 1
ATOM 2327 O O . PRO A 1 294 ? 9.249 12.680 -30.522 1.00 82.25 294 PRO A O 1
ATOM 2330 N N . TRP A 1 295 ? 9.930 11.438 -28.745 1.00 81.00 295 TRP A N 1
ATOM 2331 C CA . TRP A 1 295 ? 8.941 10.359 -28.857 1.00 81.00 295 TRP A CA 1
ATOM 2332 C C . TRP A 1 295 ? 9.035 9.544 -30.153 1.00 81.00 295 TRP A C 1
ATOM 2334 O O . TRP A 1 295 ? 8.054 8.911 -30.528 1.00 81.00 295 TRP A O 1
ATOM 2344 N N . GLY A 1 296 ? 10.154 9.606 -30.876 1.00 88.00 296 GLY A N 1
ATOM 2345 C CA . GLY A 1 296 ? 10.407 8.787 -32.058 1.00 88.00 296 GLY A CA 1
ATOM 2346 C C . GLY A 1 296 ? 10.812 7.364 -31.698 1.00 88.00 296 GLY A C 1
ATOM 2347 O O . GLY A 1 296 ? 11.271 7.099 -30.589 1.00 88.00 296 GLY A O 1
ATOM 2348 N N . GLY A 1 297 ? 10.643 6.450 -32.646 1.00 89.12 297 GLY A N 1
ATOM 2349 C CA . GLY A 1 297 ? 10.954 5.041 -32.448 1.00 89.12 297 GLY A CA 1
ATOM 2350 C C . GLY A 1 297 ? 11.306 4.342 -33.752 1.00 89.12 297 GLY A C 1
ATOM 2351 O O . GLY A 1 297 ? 10.745 4.655 -34.805 1.00 89.12 297 GLY A O 1
ATOM 2352 N N . LEU A 1 298 ? 12.231 3.385 -33.655 1.00 92.50 298 LEU A N 1
ATOM 2353 C CA . LEU A 1 298 ? 12.434 2.365 -34.678 1.00 92.50 298 LEU A CA 1
ATOM 2354 C C . LEU A 1 298 ? 11.338 1.306 -34.550 1.00 92.50 298 LEU A C 1
ATOM 2356 O O . LEU A 1 298 ? 11.046 0.840 -33.449 1.00 92.50 298 LEU A O 1
ATOM 2360 N N . SER A 1 299 ? 10.743 0.921 -35.673 1.00 93.00 299 SER A N 1
ATOM 2361 C CA . SER A 1 299 ? 9.663 -0.059 -35.711 1.00 93.00 299 SER A CA 1
ATOM 2362 C C . SER A 1 299 ? 9.744 -0.883 -36.980 1.00 93.00 299 SER A C 1
ATOM 2364 O O . SER A 1 299 ? 9.614 -0.355 -38.080 1.00 93.00 299 SER A O 1
ATOM 2366 N N . PHE A 1 300 ? 9.924 -2.191 -36.823 1.00 92.81 300 PHE A N 1
ATOM 2367 C CA . PHE A 1 300 ? 9.932 -3.135 -37.932 1.00 92.81 300 PHE A CA 1
ATOM 2368 C C . PHE A 1 300 ? 8.730 -4.057 -37.813 1.00 92.81 300 PHE A C 1
ATOM 2370 O O . PHE A 1 300 ? 8.656 -4.919 -36.935 1.00 92.81 300 PHE A O 1
ATOM 2377 N N . TRP A 1 301 ? 7.766 -3.853 -38.699 1.00 93.50 301 TRP A N 1
ATOM 2378 C CA . TRP A 1 301 ? 6.537 -4.623 -38.739 1.00 93.50 301 TRP A CA 1
ATOM 2379 C C . TRP A 1 301 ? 6.724 -5.914 -39.531 1.00 93.50 301 TRP A C 1
ATOM 2381 O O . TRP A 1 301 ? 7.406 -5.925 -40.547 1.00 93.50 301 TRP A O 1
ATOM 2391 N N . HIS A 1 302 ? 6.068 -6.988 -39.104 1.00 92.06 302 HIS A N 1
ATOM 2392 C CA . HIS A 1 302 ? 5.922 -8.235 -39.852 1.00 92.06 302 HIS A CA 1
ATOM 2393 C C . HIS A 1 302 ? 4.471 -8.713 -39.713 1.00 92.06 302 HIS A C 1
ATOM 2395 O O . HIS A 1 302 ? 3.800 -8.396 -38.726 1.00 92.06 302 HIS A O 1
ATOM 2401 N N . ALA A 1 303 ? 3.982 -9.510 -40.665 1.00 92.00 303 ALA A N 1
ATOM 2402 C CA . ALA A 1 303 ? 2.697 -10.192 -40.509 1.00 92.00 303 ALA A CA 1
ATOM 2403 C C . ALA A 1 303 ? 2.694 -11.099 -39.258 1.00 92.00 303 ALA A C 1
ATOM 2405 O O . ALA A 1 303 ? 3.745 -11.519 -38.782 1.00 92.00 303 ALA A O 1
ATOM 2406 N N . ALA A 1 304 ? 1.528 -11.438 -38.708 1.00 89.38 304 ALA A N 1
ATOM 2407 C CA . ALA A 1 304 ? 1.473 -12.299 -37.525 1.00 89.38 304 ALA A CA 1
ATOM 2408 C C . ALA A 1 304 ? 2.144 -13.667 -37.783 1.00 89.38 304 ALA A C 1
ATOM 2410 O O . ALA A 1 304 ? 1.895 -14.307 -38.805 1.00 89.38 304 ALA A O 1
ATOM 2411 N N . PHE A 1 305 ? 2.975 -14.118 -36.844 1.00 87.38 305 PHE A N 1
ATOM 2412 C CA . PHE A 1 305 ? 3.656 -15.414 -36.872 1.00 87.38 305 PHE A CA 1
ATOM 2413 C C . PHE A 1 305 ? 3.673 -16.025 -35.463 1.00 87.38 305 PHE A C 1
ATOM 2415 O O . PHE A 1 305 ? 3.497 -15.312 -34.475 1.00 87.38 305 PHE A O 1
ATOM 2422 N N . SER A 1 306 ? 3.849 -17.347 -35.356 1.00 87.75 306 SER A N 1
ATOM 2423 C CA . SER A 1 306 ? 3.962 -18.006 -34.045 1.00 87.75 306 SER A CA 1
ATOM 2424 C C . SER A 1 306 ? 5.306 -17.667 -33.405 1.00 87.75 306 SER A C 1
ATOM 2426 O O . SER A 1 306 ? 6.367 -17.910 -33.987 1.00 87.75 306 SER A O 1
ATOM 2428 N N . THR A 1 307 ? 5.248 -17.147 -32.182 1.00 84.62 307 THR A N 1
ATOM 2429 C CA . THR A 1 307 ? 6.420 -16.856 -31.357 1.00 84.62 307 THR A CA 1
ATOM 2430 C C . THR A 1 307 ? 6.770 -17.993 -30.394 1.00 84.62 307 THR A C 1
ATOM 2432 O O . THR A 1 307 ? 7.731 -17.872 -29.648 1.00 84.62 307 THR A O 1
ATOM 2435 N N . ASP A 1 308 ? 6.072 -19.135 -30.432 1.00 83.25 308 ASP A N 1
ATOM 2436 C CA . ASP A 1 308 ? 6.163 -20.202 -29.411 1.00 83.25 308 ASP A CA 1
ATOM 2437 C C . ASP A 1 308 ? 7.578 -20.786 -29.224 1.00 83.25 308 ASP A C 1
ATOM 2439 O O . ASP A 1 308 ? 7.922 -21.325 -28.160 1.00 83.25 308 ASP A O 1
ATOM 2443 N N . ARG A 1 309 ? 8.402 -20.688 -30.276 1.00 82.75 309 ARG A N 1
ATOM 2444 C CA . ARG A 1 309 ? 9.797 -21.153 -30.309 1.00 82.75 309 ARG A CA 1
ATOM 2445 C C . ARG A 1 309 ? 10.826 -20.048 -30.045 1.00 82.75 309 ARG A C 1
ATOM 2447 O O . ARG A 1 309 ? 11.983 -20.374 -29.827 1.00 82.75 309 ARG A O 1
ATOM 2454 N N . TYR A 1 310 ? 10.422 -18.778 -30.033 1.00 82.06 310 TYR A N 1
ATOM 2455 C CA . TYR A 1 310 ? 11.299 -17.633 -29.782 1.00 82.06 310 TYR A CA 1
ATOM 2456 C C . TYR A 1 310 ? 11.051 -17.117 -28.365 1.00 82.06 310 TYR A C 1
ATOM 2458 O O . TYR A 1 310 ? 9.933 -16.754 -28.010 1.00 82.06 310 TYR A O 1
ATOM 2466 N N . ARG A 1 311 ? 12.084 -17.124 -27.522 1.00 72.75 311 ARG A N 1
ATOM 2467 C CA . ARG A 1 311 ? 11.936 -16.861 -26.077 1.00 72.75 311 ARG A CA 1
ATOM 2468 C C . ARG A 1 311 ? 12.550 -15.547 -25.614 1.00 72.75 311 ARG A C 1
ATOM 2470 O O . ARG A 1 311 ? 12.359 -15.169 -24.466 1.00 72.75 311 ARG A O 1
ATOM 2477 N N . TYR A 1 312 ? 13.285 -14.871 -26.487 1.00 71.75 312 TYR A N 1
ATOM 2478 C CA . TYR A 1 312 ? 13.976 -13.625 -26.191 1.00 71.75 312 TYR A CA 1
ATOM 2479 C C . TYR A 1 312 ? 14.232 -12.848 -27.489 1.00 71.75 312 TYR A C 1
ATOM 2481 O O . TYR A 1 312 ? 14.210 -13.416 -28.582 1.00 71.75 312 TYR A O 1
ATOM 2489 N N . LEU A 1 313 ? 14.495 -11.551 -27.348 1.00 83.62 313 LEU A N 1
ATOM 2490 C CA . LEU A 1 313 ? 14.999 -10.665 -28.396 1.00 83.62 313 LEU A CA 1
ATOM 2491 C C . LEU A 1 313 ? 16.409 -10.226 -27.994 1.00 83.62 313 LEU A C 1
ATOM 2493 O O . LEU A 1 313 ? 16.638 -9.909 -26.828 1.00 83.62 313 LEU A O 1
ATOM 2497 N N . VAL A 1 314 ? 17.347 -10.219 -28.940 1.00 81.38 314 VAL A N 1
ATOM 2498 C CA . VAL A 1 314 ? 18.722 -9.755 -28.707 1.00 81.38 314 VAL A CA 1
ATOM 2499 C C . VAL A 1 314 ? 18.985 -8.550 -29.594 1.00 81.38 314 VAL A C 1
ATOM 2501 O O . VAL A 1 314 ? 18.703 -8.593 -30.789 1.00 81.38 314 VAL A O 1
ATOM 2504 N N . PHE A 1 315 ? 19.554 -7.499 -29.009 1.00 85.69 315 PHE A N 1
ATOM 2505 C CA . PHE A 1 315 ? 20.001 -6.309 -29.722 1.00 85.69 315 PHE A CA 1
ATOM 2506 C C . PHE A 1 315 ? 21.464 -6.034 -29.388 1.00 85.69 315 PHE A C 1
ATOM 2508 O O . PHE A 1 315 ? 21.875 -6.148 -28.234 1.00 85.69 315 PHE A O 1
ATOM 2515 N N . TRP A 1 316 ? 22.227 -5.612 -30.390 1.00 85.88 316 TRP A N 1
ATOM 2516 C CA . TRP A 1 316 ? 23.579 -5.092 -30.217 1.00 85.88 316 TRP A CA 1
ATOM 2517 C C . TRP A 1 316 ? 23.532 -3.594 -30.472 1.00 85.88 316 TRP A C 1
ATOM 2519 O O . TRP A 1 316 ? 23.416 -3.159 -31.614 1.00 85.88 316 TRP A O 1
ATOM 2529 N N . ILE A 1 317 ? 23.541 -2.809 -29.397 1.00 87.25 317 ILE A N 1
ATOM 2530 C CA . ILE A 1 317 ? 23.325 -1.363 -29.465 1.00 87.25 317 ILE A CA 1
ATOM 2531 C C . ILE A 1 317 ? 24.617 -0.654 -29.079 1.00 87.25 317 ILE A C 1
ATOM 2533 O O . ILE A 1 317 ? 25.136 -0.849 -27.980 1.00 87.25 317 ILE A O 1
ATOM 2537 N N . LEU A 1 318 ? 25.103 0.208 -29.970 1.00 85.69 318 LEU A N 1
ATOM 2538 C CA . LEU A 1 318 ? 26.101 1.216 -29.640 1.00 85.69 318 LEU A CA 1
ATOM 2539 C C . LEU A 1 318 ? 25.375 2.547 -29.417 1.00 85.69 318 LEU A C 1
ATOM 2541 O O . LEU A 1 318 ? 25.000 3.221 -30.372 1.00 85.69 318 LEU A O 1
ATOM 2545 N N . GLY A 1 319 ? 25.129 2.898 -28.154 1.00 76.38 319 GLY A N 1
ATOM 2546 C CA . GLY A 1 319 ? 24.559 4.200 -27.800 1.00 76.38 319 GLY A CA 1
ATOM 2547 C C . GLY A 1 319 ? 25.598 5.320 -27.901 1.00 76.38 319 GLY A C 1
ATOM 2548 O O . GLY A 1 319 ? 26.785 5.089 -27.662 1.00 76.38 319 GLY A O 1
ATOM 2549 N N . SER A 1 320 ? 25.160 6.541 -28.218 1.00 66.62 320 SER A N 1
ATOM 2550 C CA . SER A 1 320 ? 25.953 7.742 -27.946 1.00 66.62 320 SER A CA 1
ATOM 2551 C C . SER A 1 320 ? 25.991 8.008 -26.435 1.00 66.62 320 SER A C 1
ATOM 2553 O O . SER A 1 320 ? 25.080 7.640 -25.691 1.00 66.62 320 SER A O 1
ATOM 2555 N N . SER A 1 321 ? 27.073 8.626 -25.960 1.00 52.59 321 SER A N 1
ATOM 2556 C CA . SER A 1 321 ? 27.191 9.105 -24.577 1.00 52.59 321 SER A CA 1
ATOM 2557 C C . SER A 1 321 ? 26.021 10.039 -24.213 1.00 52.59 321 SER A C 1
ATOM 2559 O O . SER A 1 321 ? 25.459 10.670 -25.110 1.00 52.59 321 SER A O 1
ATOM 2561 N N . PRO A 1 322 ? 25.672 10.212 -22.922 1.00 44.28 322 PRO A N 1
ATOM 2562 C CA . PRO A 1 322 ? 24.599 11.124 -22.528 1.00 44.28 322 PRO A CA 1
ATOM 2563 C C . PRO A 1 322 ? 24.891 12.551 -23.024 1.00 44.28 322 PRO A C 1
ATOM 2565 O O . PRO A 1 322 ? 25.880 13.149 -22.596 1.00 44.28 322 PRO A O 1
ATOM 2568 N N . GLY A 1 323 ? 24.045 13.093 -23.908 1.00 42.41 323 GLY A N 1
ATOM 2569 C CA . GLY A 1 323 ? 24.118 14.495 -24.346 1.00 42.41 323 GLY A CA 1
ATOM 2570 C C . GLY A 1 323 ? 24.190 14.777 -25.853 1.00 42.41 323 GLY A C 1
ATOM 2571 O O . GLY A 1 323 ? 24.404 15.938 -26.199 1.00 42.41 323 GLY A O 1
ATOM 2572 N N . GLU A 1 324 ? 23.997 13.789 -26.733 1.00 34.81 324 GLU A N 1
ATOM 2573 C CA . GLU A 1 324 ? 23.708 14.014 -28.166 1.00 34.81 324 GLU A CA 1
ATOM 2574 C C . GLU A 1 324 ? 22.256 13.693 -28.525 1.00 34.81 324 GLU A C 1
ATOM 2576 O O . GLU A 1 324 ? 21.742 12.663 -28.032 1.00 34.81 324 GLU A O 1
#

Sequence (324 aa):
MLKPHVDLSQDPAHWRGDIAFEREGDWAAWFDPYREFLYGYADLAQANGVEQFCVGCELIGTSPREAEWRETVAGVRARFAGPLVYASNHSGEEVSIRWWDAVDYIGVDAYYPLTQKNSPSLAELEAAWTPHANRLAHLAATWHKPILLAEIGYRSLDGANCHPWDGQITGLLDLQEQAECYEAAMQSVWNQPWCAGIFWWVWTADPFAGACDTDYAPHDKPAEELLRAWYGAGPRPTPTPTPTPVTDYSVTMDIYGDELELGRADWSWRVVSDLAATDAVHTGEQSILARLGPWGGLSFWHAAFSTDRYRYLVFWILGSSPGE

pLDDT: mean 91.75, std 11.36, range [34.81, 98.88]